Protein AF-A0A9P6R554-F1 (afdb_monomer_lite)

Radius of gyration: 18.64 Å; chains: 1; bounding box: 56×38×52 Å

InterPro domains:
  IPR011494 Protein HIRA-like, C-terminal [PF07569] (1-121)
  IPR031120 WD repeat HIR1-like [PTHR13831] (1-177)

Secondary structure (DSSP, 8-state):
---------GGGGGSGGGTS----TT-HHHHHHHHT-SHHHHHHHHHHHTT-SSTTHHHHHHHTT-HHHHHHHHHHHHHHHHHHHHHTT-HHHHHHHHHHHHHHHHHHT-HHHHHHHHHHHH--SSS-TTSS---SEETTEEHHHHHHHHHHHHTTSTTTHHHHHHHHHHHHHHHHHHHT-----

Sequence (185 aa):
MKVWVKVVDPWFAKSSFFSDPPRDASGDFGSFVSQRKGVLTQLQSAAMAGRLEKDVSFAQGLLTVDDTVQSAVTLTYLENQIASAQVLRSPVEFKQWLRCYAQQLAHESSVARVEELCKYLLGPVYQGGERSGWQATILGHQKRELLRELLPVLSSNRSMQRIVKEYQSGLDMVTKSGLDKPKET

Structure (mmCIF, N/CA/C/O backbone):
data_AF-A0A9P6R554-F1
#
_entry.id   AF-A0A9P6R554-F1
#
loop_
_atom_site.group_PDB
_atom_site.id
_atom_site.type_symbol
_atom_site.label_atom_id
_atom_site.label_alt_id
_atom_site.label_comp_id
_atom_site.label_asym_id
_atom_site.label_entity_id
_atom_site.label_seq_id
_atom_site.pdbx_PDB_ins_code
_atom_site.Cartn_x
_atom_site.Cartn_y
_atom_site.Cartn_z
_atom_site.occupancy
_atom_site.B_iso_or_equiv
_atom_site.auth_seq_id
_atom_site.auth_comp_id
_atom_site.auth_asym_id
_atom_site.auth_atom_id
_atom_site.pdbx_PDB_model_num
ATOM 1 N N . MET A 1 1 ? -14.617 16.591 -14.916 1.00 48.94 1 MET A N 1
ATOM 2 C CA . MET A 1 1 ? -13.632 16.605 -16.020 1.00 48.94 1 MET A CA 1
ATOM 3 C C . MET A 1 1 ? -13.494 15.193 -16.566 1.00 48.94 1 MET A C 1
ATOM 5 O O . MET A 1 1 ? -13.389 14.273 -15.766 1.00 48.94 1 MET A O 1
ATOM 9 N N . LYS A 1 2 ? -13.557 15.003 -17.889 1.00 75.88 2 LYS A N 1
ATOM 10 C CA . LYS A 1 2 ? -13.227 13.720 -18.531 1.00 75.88 2 LYS A CA 1
ATOM 11 C C . LYS A 1 2 ? -11.744 13.781 -18.892 1.00 75.88 2 LYS A C 1
ATOM 13 O O . LYS A 1 2 ? -11.359 14.665 -19.648 1.00 75.88 2 LYS A O 1
ATOM 18 N N . VAL A 1 3 ? -10.930 12.913 -18.302 1.00 86.81 3 VAL A N 1
ATOM 19 C CA . VAL A 1 3 ? -9.478 12.859 -18.526 1.00 86.81 3 VAL A CA 1
ATOM 20 C C . VAL A 1 3 ? -9.097 11.479 -19.044 1.00 86.81 3 VAL A C 1
ATOM 22 O O . VAL A 1 3 ? -9.691 10.482 -18.636 1.00 86.81 3 VAL A O 1
ATOM 25 N N . TRP A 1 4 ? -8.122 11.429 -19.949 1.00 83.06 4 TRP A N 1
ATOM 26 C CA . TRP A 1 4 ? -7.519 10.181 -20.404 1.00 83.06 4 TRP A CA 1
ATOM 27 C C . TRP A 1 4 ? -6.331 9.865 -19.504 1.00 83.06 4 TRP A C 1
ATOM 29 O O . TRP A 1 4 ? -5.421 10.681 -19.375 1.00 83.06 4 TRP A O 1
ATOM 39 N N . VAL A 1 5 ? -6.350 8.695 -18.871 1.00 83.12 5 VAL A N 1
ATOM 40 C CA . VAL A 1 5 ? -5.270 8.226 -17.997 1.00 83.12 5 VAL A CA 1
ATOM 41 C C . VAL A 1 5 ? -4.661 6.981 -18.619 1.00 83.12 5 VAL A C 1
ATOM 43 O O . VAL A 1 5 ? -5.379 6.071 -19.035 1.00 83.12 5 VAL A O 1
ATOM 46 N N . LYS A 1 6 ? -3.331 6.937 -18.695 1.00 79.94 6 LYS A N 1
ATOM 47 C CA . LYS A 1 6 ? -2.603 5.739 -19.109 1.00 79.94 6 LYS A CA 1
ATOM 48 C C . LYS A 1 6 ? -2.639 4.731 -17.956 1.00 79.94 6 LYS A C 1
ATOM 50 O O . LYS A 1 6 ? -2.025 4.959 -16.924 1.00 79.94 6 LYS A O 1
ATOM 55 N N . VAL A 1 7 ? -3.385 3.643 -18.140 1.00 78.50 7 VAL A N 1
ATOM 56 C CA . VAL A 1 7 ? -3.615 2.592 -17.124 1.00 78.50 7 VAL A CA 1
ATOM 57 C C . VAL A 1 7 ? -2.543 1.492 -17.178 1.00 78.50 7 VAL A C 1
ATOM 59 O O . VAL A 1 7 ? -2.297 0.788 -16.206 1.00 78.50 7 VAL A O 1
ATOM 62 N N . VAL A 1 8 ? -1.884 1.319 -18.325 1.00 73.69 8 VAL A N 1
ATOM 63 C CA . VAL A 1 8 ? -0.870 0.276 -18.521 1.00 73.69 8 VAL A CA 1
ATOM 64 C C . VAL A 1 8 ? 0.356 0.873 -19.185 1.00 73.69 8 VAL A C 1
ATOM 66 O O . VAL A 1 8 ? 0.248 1.565 -20.201 1.00 73.69 8 VAL A O 1
ATOM 69 N N . ASP A 1 9 ? 1.524 0.572 -18.623 1.00 71.19 9 ASP A N 1
ATOM 70 C CA . ASP A 1 9 ? 2.804 0.921 -19.214 1.00 71.19 9 ASP A CA 1
ATOM 71 C C . ASP A 1 9 ? 3.691 -0.324 -19.364 1.00 71.19 9 ASP A C 1
ATOM 73 O O . ASP A 1 9 ? 4.116 -0.891 -18.354 1.00 71.19 9 ASP A O 1
ATOM 77 N N . PRO A 1 10 ? 3.968 -0.765 -20.605 1.00 67.06 10 PRO A N 1
ATOM 78 C CA . PRO A 1 10 ? 4.792 -1.941 -20.865 1.00 67.06 10 PRO A CA 1
ATOM 79 C C . PRO A 1 10 ? 6.218 -1.858 -20.306 1.00 67.06 10 PRO A C 1
ATOM 81 O O . PRO A 1 10 ? 6.843 -2.893 -20.090 1.00 67.06 10 PRO A O 1
ATOM 84 N N . TRP A 1 11 ? 6.740 -0.656 -20.033 1.00 68.69 11 TRP A N 1
ATOM 85 C CA . TRP A 1 11 ? 8.107 -0.496 -19.523 1.00 68.69 11 TRP A CA 1
ATOM 86 C C . TRP A 1 11 ? 8.337 -1.222 -18.183 1.00 68.69 11 TRP A C 1
ATOM 88 O O . TRP A 1 11 ? 9.436 -1.712 -17.929 1.00 68.69 11 TRP A O 1
ATOM 98 N N . PHE A 1 12 ? 7.293 -1.364 -17.359 1.00 65.44 12 PHE A N 1
ATOM 99 C CA . PHE A 1 12 ? 7.391 -1.990 -16.039 1.00 65.44 12 PHE A CA 1
ATOM 100 C C . PHE A 1 12 ? 7.388 -3.520 -16.046 1.00 65.44 12 PHE A C 1
ATOM 102 O O . PHE A 1 12 ? 7.660 -4.136 -15.013 1.00 65.44 12 PHE A O 1
ATOM 109 N N . ALA A 1 13 ? 7.115 -4.159 -17.185 1.00 59.72 13 ALA A N 1
ATOM 110 C CA . ALA A 1 13 ? 7.123 -5.618 -17.287 1.00 59.72 13 ALA A CA 1
ATOM 111 C C . ALA A 1 13 ? 8.504 -6.252 -17.067 1.00 59.72 13 ALA A C 1
ATOM 113 O O . ALA A 1 13 ? 8.631 -7.471 -17.025 1.00 59.72 13 ALA A O 1
ATOM 114 N N . LYS A 1 14 ? 9.537 -5.418 -16.931 1.00 59.25 14 LYS A N 1
ATOM 115 C CA . LYS A 1 14 ? 10.911 -5.816 -16.638 1.00 59.25 14 LYS A CA 1
ATOM 116 C C . LYS A 1 14 ? 11.328 -5.586 -15.191 1.00 59.25 14 LYS A C 1
ATOM 118 O O . LYS A 1 14 ? 12.486 -5.821 -14.870 1.00 59.25 14 LYS A O 1
ATOM 123 N N . SER A 1 15 ? 10.420 -5.098 -14.344 1.00 61.53 15 SER A N 1
ATOM 124 C CA . SER A 1 15 ? 10.688 -4.990 -12.911 1.00 61.53 15 SER A CA 1
ATOM 125 C C . SER A 1 15 ? 11.024 -6.370 -12.341 1.00 61.53 15 SER A C 1
ATOM 127 O O . SER A 1 15 ? 10.407 -7.374 -12.717 1.00 61.53 15 SER A O 1
ATOM 129 N N . SER A 1 16 ? 11.988 -6.415 -11.416 1.00 60.56 16 SER A N 1
ATOM 130 C CA . SER A 1 16 ? 12.357 -7.638 -10.691 1.00 60.56 16 SER A CA 1
ATOM 131 C C . SER A 1 16 ? 11.158 -8.298 -10.003 1.00 60.56 16 SER A C 1
ATOM 133 O O . SER A 1 16 ? 11.189 -9.496 -9.765 1.00 60.56 16 SER A O 1
ATOM 135 N N . PHE A 1 17 ? 10.058 -7.565 -9.813 1.00 60.81 17 PHE A N 1
ATOM 136 C CA . PHE A 1 17 ? 8.744 -8.070 -9.420 1.00 60.81 17 PHE A CA 1
ATOM 137 C C . PHE A 1 17 ? 8.276 -9.345 -10.141 1.00 60.81 17 PHE A C 1
ATOM 139 O O . PHE A 1 17 ? 7.684 -10.219 -9.516 1.00 60.81 17 PHE A O 1
ATOM 146 N N . PHE A 1 18 ? 8.501 -9.455 -11.456 1.00 57.94 18 PHE A N 1
ATOM 147 C CA . PHE A 1 18 ? 8.098 -10.641 -12.225 1.00 57.94 18 PHE A CA 1
ATOM 148 C C . PHE A 1 18 ? 9.112 -11.786 -12.129 1.00 57.94 18 PHE A C 1
ATOM 150 O O . PHE A 1 18 ? 8.762 -12.929 -12.416 1.00 57.94 18 PHE A O 1
ATOM 157 N N . SER A 1 19 ? 10.352 -11.477 -11.741 1.00 55.44 19 SER A N 1
ATOM 158 C CA . SER A 1 19 ? 11.433 -12.452 -11.597 1.00 55.44 19 SER A CA 1
ATOM 159 C C . SER A 1 19 ? 11.478 -13.044 -10.184 1.00 55.44 19 SER A C 1
ATOM 161 O O . SER A 1 19 ? 11.691 -14.242 -10.046 1.00 55.44 19 SER A O 1
ATOM 163 N N . ASP A 1 20 ? 11.206 -12.224 -9.166 1.00 59.47 20 ASP A N 1
ATOM 164 C CA . ASP A 1 20 ? 11.093 -12.590 -7.754 1.00 59.47 20 ASP A CA 1
ATOM 165 C C . ASP A 1 20 ? 9.861 -11.902 -7.141 1.00 59.47 20 ASP A C 1
ATOM 167 O O . ASP A 1 20 ? 9.969 -10.855 -6.491 1.00 59.47 20 ASP A O 1
ATOM 171 N N . PRO A 1 21 ? 8.651 -12.450 -7.353 1.00 59.75 21 PRO A N 1
ATOM 172 C CA . PRO A 1 21 ? 7.467 -11.917 -6.702 1.00 59.75 21 PRO A CA 1
ATOM 173 C C . PRO A 1 21 ? 7.616 -12.049 -5.178 1.00 59.75 21 PRO A C 1
ATOM 175 O O . PRO A 1 21 ? 8.080 -13.092 -4.698 1.00 59.75 21 PRO A O 1
ATOM 178 N N . PRO A 1 22 ? 7.207 -11.030 -4.396 1.00 55.94 22 PRO A N 1
ATOM 179 C CA . PRO A 1 22 ? 7.274 -11.093 -2.944 1.00 55.94 22 PRO A CA 1
ATOM 180 C C . PRO A 1 22 ? 6.521 -12.334 -2.465 1.00 55.94 22 PRO A C 1
ATOM 182 O O . PRO A 1 22 ? 5.318 -12.474 -2.691 1.00 55.94 22 PRO A O 1
ATOM 185 N N . ARG A 1 23 ? 7.251 -13.261 -1.832 1.00 55.28 23 ARG A N 1
ATOM 186 C CA . ARG A 1 23 ? 6.678 -14.486 -1.274 1.00 55.28 23 ARG A CA 1
ATOM 187 C C . ARG A 1 23 ? 5.715 -14.104 -0.162 1.00 55.28 23 ARG A C 1
ATOM 189 O O . ARG A 1 23 ? 6.116 -13.813 0.963 1.00 55.28 23 ARG A O 1
ATOM 196 N N . ASP A 1 24 ? 4.428 -14.127 -0.465 1.00 50.72 24 ASP A N 1
ATOM 197 C CA . ASP A 1 24 ? 3.423 -14.249 0.564 1.00 50.72 24 ASP A CA 1
ATOM 198 C C . ASP A 1 24 ? 3.485 -15.674 1.130 1.00 50.72 24 ASP A C 1
ATOM 200 O O . ASP A 1 24 ? 3.579 -16.651 0.390 1.00 50.72 24 ASP A O 1
ATOM 204 N N . ALA A 1 25 ? 3.425 -15.81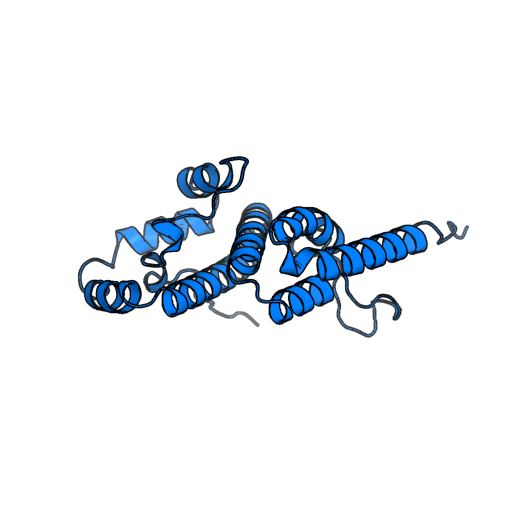4 2.457 1.00 48.03 25 ALA A N 1
ATOM 205 C CA . ALA A 1 25 ? 3.374 -17.128 3.108 1.00 48.03 25 ALA A CA 1
ATOM 206 C C . ALA A 1 25 ? 2.165 -17.978 2.649 1.00 48.03 25 ALA A C 1
ATOM 208 O O . ALA A 1 25 ? 2.134 -19.181 2.887 1.00 48.03 25 ALA A O 1
ATOM 209 N N . SER A 1 26 ? 1.183 -17.348 1.992 1.00 50.66 26 SER A N 1
ATOM 210 C CA . SER A 1 26 ? -0.014 -17.953 1.406 1.00 50.66 26 SER A CA 1
ATOM 211 C C . SER A 1 26 ? 0.138 -18.432 -0.047 1.00 50.66 26 SER A C 1
ATOM 213 O O . SER A 1 26 ? -0.684 -19.232 -0.475 1.00 50.66 26 SER A O 1
ATOM 215 N N . GLY A 1 27 ? 1.134 -17.973 -0.821 1.00 53.88 27 GLY A N 1
ATOM 216 C CA . GLY A 1 27 ? 1.250 -18.269 -2.264 1.00 53.88 27 GLY A CA 1
ATOM 217 C C . GLY A 1 27 ? 0.079 -17.771 -3.137 1.00 53.88 27 GLY A C 1
ATOM 218 O O . GLY A 1 27 ? 0.026 -18.043 -4.341 1.00 53.88 27 GLY A O 1
ATOM 219 N N . ASP A 1 28 ? -0.857 -17.028 -2.549 1.00 54.25 28 ASP A N 1
ATOM 220 C CA . ASP A 1 28 ? -2.072 -16.518 -3.178 1.00 54.25 28 ASP A CA 1
ATOM 221 C C . ASP A 1 28 ? -1.754 -15.400 -4.164 1.00 54.25 28 ASP A C 1
ATOM 223 O O . ASP A 1 28 ? -2.484 -15.212 -5.134 1.00 54.25 28 ASP A O 1
ATOM 227 N N . PHE A 1 29 ? -0.658 -14.665 -3.960 1.00 56.19 29 PHE A N 1
ATOM 228 C CA . PHE A 1 29 ? -0.298 -13.573 -4.855 1.00 56.19 29 PHE A CA 1
ATOM 229 C C . PHE A 1 29 ? 0.285 -14.064 -6.186 1.00 56.19 29 PHE A C 1
ATOM 231 O O . PHE A 1 29 ? -0.129 -13.605 -7.253 1.00 56.19 29 PHE A O 1
ATOM 238 N N . GLY A 1 30 ? 1.180 -15.057 -6.144 1.00 57.72 30 GLY A N 1
ATOM 239 C CA . GLY A 1 30 ? 1.679 -15.720 -7.354 1.00 57.72 30 GLY A CA 1
ATOM 240 C C . GLY A 1 30 ? 0.547 -16.381 -8.146 1.00 57.72 30 GLY A C 1
ATOM 241 O O . GLY A 1 30 ? 0.510 -16.294 -9.376 1.00 57.72 30 GLY A O 1
ATOM 242 N N . SER A 1 31 ? -0.429 -16.955 -7.434 1.00 56.59 31 SER A N 1
ATOM 243 C CA . SER A 1 31 ? -1.680 -17.445 -8.013 1.00 56.59 31 SER A CA 1
ATOM 244 C C . SER A 1 31 ? -2.532 -16.306 -8.568 1.00 56.59 31 SER A C 1
ATOM 246 O O . SER A 1 31 ? -3.031 -16.432 -9.671 1.00 56.59 31 SER A O 1
ATOM 248 N N . PHE A 1 32 ? -2.657 -15.163 -7.896 1.00 57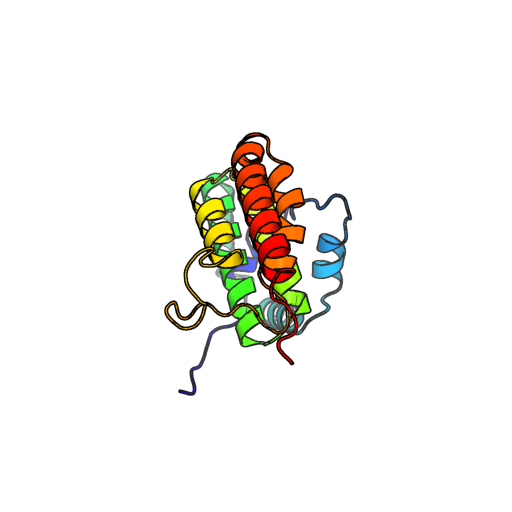.72 32 PHE A N 1
ATOM 249 C CA . PHE A 1 32 ? -3.457 -14.029 -8.359 1.00 57.72 32 PHE A CA 1
ATOM 250 C C . PHE A 1 32 ? -2.923 -13.406 -9.661 1.00 57.72 32 PHE A C 1
ATOM 252 O O . PHE A 1 32 ? -3.677 -13.245 -10.627 1.00 57.72 32 PHE A O 1
ATOM 259 N N . VAL A 1 33 ? -1.615 -13.136 -9.716 1.00 57.91 33 VAL A N 1
ATOM 260 C CA . VAL A 1 33 ? -0.933 -12.653 -10.926 1.00 57.91 33 VAL A CA 1
ATOM 261 C C . VAL A 1 33 ? -1.001 -13.708 -12.036 1.00 57.91 33 VAL A C 1
ATOM 263 O O . VAL A 1 33 ? -1.327 -13.376 -13.178 1.00 57.91 33 VAL A O 1
ATOM 266 N N . SER A 1 34 ? -0.793 -14.992 -11.708 1.00 51.97 34 SER A N 1
ATOM 267 C CA . SER A 1 34 ? -0.932 -16.097 -12.674 1.00 51.97 34 SER A CA 1
ATOM 268 C C . SER A 1 34 ? -2.363 -16.301 -13.166 1.00 51.97 34 SER A C 1
ATOM 270 O O . SER A 1 34 ? -2.575 -16.624 -14.333 1.00 51.97 34 SER A O 1
ATOM 272 N N . GLN A 1 35 ? -3.358 -16.125 -12.298 1.00 51.19 35 GLN A N 1
ATOM 273 C CA . GLN A 1 35 ? -4.765 -16.390 -12.587 1.00 51.19 35 GLN A CA 1
ATOM 274 C C . GLN A 1 35 ? -5.401 -15.281 -13.428 1.00 51.19 35 GLN A C 1
ATOM 276 O O . GLN A 1 35 ? -6.506 -15.491 -13.926 1.00 51.19 35 GLN A O 1
ATOM 281 N N . ARG A 1 36 ? -4.734 -14.128 -13.623 1.00 54.28 36 ARG A N 1
ATOM 282 C CA . ARG A 1 36 ? -5.215 -13.010 -14.464 1.00 54.28 36 ARG A CA 1
ATOM 283 C C . ARG A 1 36 ? -6.663 -12.611 -14.156 1.00 54.28 36 ARG A C 1
ATOM 285 O O . ARG A 1 36 ? -7.443 -12.277 -15.053 1.00 54.28 36 ARG A O 1
ATOM 292 N N . LYS A 1 37 ? -7.052 -12.700 -12.884 1.00 54.59 37 LYS A N 1
ATOM 293 C CA . LYS A 1 37 ? -8.422 -12.433 -12.442 1.00 54.59 37 LYS A CA 1
ATOM 294 C C . LYS A 1 37 ? -8.599 -10.942 -12.190 1.00 54.59 37 LYS A C 1
ATOM 296 O O . LYS A 1 37 ? -8.660 -10.500 -11.050 1.00 54.59 37 LYS A O 1
ATOM 301 N N . GLY A 1 38 ? -8.708 -10.187 -13.276 1.00 66.62 38 GLY A N 1
ATOM 302 C CA . GLY A 1 38 ? -9.134 -8.799 -13.227 1.00 66.62 38 GLY A CA 1
ATOM 303 C C . GLY A 1 38 ? -8.805 -8.014 -14.496 1.00 66.62 38 GLY A C 1
ATOM 304 O O . GLY A 1 38 ? -8.048 -8.461 -15.364 1.00 66.62 38 GLY A O 1
ATOM 305 N N . VAL A 1 39 ? -9.469 -6.867 -14.641 1.00 72.56 39 VAL A N 1
ATOM 306 C CA . VAL A 1 39 ? -9.439 -6.054 -15.863 1.00 72.56 39 VAL A CA 1
ATOM 307 C C . VAL A 1 39 ? -8.044 -5.466 -16.085 1.00 72.56 39 VAL A C 1
ATOM 309 O O . VAL A 1 39 ? -7.588 -5.427 -17.226 1.00 72.56 39 VAL A O 1
ATOM 312 N N . LEU A 1 40 ? -7.323 -5.078 -15.025 1.00 72.94 40 LEU A N 1
ATOM 313 C CA . LEU A 1 40 ? -5.951 -4.586 -15.162 1.00 72.94 40 LEU A CA 1
ATOM 314 C C . LEU A 1 40 ? -5.019 -5.662 -15.685 1.00 72.94 40 LEU A C 1
ATOM 316 O O . LEU A 1 40 ? -4.282 -5.417 -16.636 1.00 72.94 40 LEU A O 1
ATOM 320 N N . THR A 1 41 ? -5.044 -6.848 -15.078 1.00 72.00 41 THR A N 1
ATOM 321 C CA . THR A 1 41 ? -4.106 -7.913 -15.447 1.00 72.00 41 THR A CA 1
ATOM 322 C C . THR A 1 41 ? -4.350 -8.389 -16.879 1.00 72.00 41 THR A C 1
ATOM 324 O O . THR A 1 41 ? -3.406 -8.666 -17.621 1.00 72.00 41 THR A O 1
ATOM 327 N N . GLN A 1 42 ? -5.613 -8.412 -17.319 1.00 73.94 42 GLN A N 1
ATOM 328 C CA . GLN A 1 42 ? -5.955 -8.686 -18.715 1.00 73.94 42 GLN A CA 1
ATOM 329 C C . GLN A 1 42 ? -5.438 -7.591 -19.656 1.00 73.94 42 GLN A C 1
ATOM 331 O O . GLN A 1 42 ? -4.781 -7.912 -20.649 1.00 73.94 42 GLN A O 1
ATOM 336 N N . LEU A 1 43 ? -5.650 -6.313 -19.327 1.00 73.81 43 LEU A N 1
ATOM 337 C CA . LEU A 1 43 ? -5.153 -5.187 -20.127 1.00 73.81 43 LEU A CA 1
ATOM 338 C C . LEU A 1 43 ? -3.624 -5.156 -20.209 1.00 73.81 43 LEU A C 1
ATOM 340 O O . LEU A 1 43 ? -3.073 -4.894 -21.276 1.00 73.81 43 LEU A O 1
ATOM 344 N N . GLN A 1 44 ? -2.934 -5.473 -19.115 1.00 73.88 44 GLN A N 1
ATOM 345 C CA . GLN A 1 44 ? -1.482 -5.631 -19.095 1.00 73.88 44 GLN A CA 1
ATOM 346 C C . GLN A 1 44 ? -1.032 -6.737 -20.040 1.00 73.88 44 GLN A C 1
ATOM 348 O O . GLN A 1 44 ? -0.166 -6.504 -20.878 1.00 73.88 44 GLN A O 1
ATOM 353 N N . SER A 1 45 ? -1.649 -7.917 -19.956 1.00 69.88 45 SER A N 1
ATOM 354 C CA . SER A 1 45 ? -1.289 -9.039 -20.826 1.00 69.88 45 SER A CA 1
ATOM 355 C C . SER A 1 45 ? -1.499 -8.719 -22.311 1.00 69.88 45 SER A C 1
ATOM 357 O O . SER A 1 45 ? -0.646 -9.040 -23.136 1.00 69.88 45 SER A O 1
ATOM 359 N N . ALA A 1 46 ? -2.580 -8.008 -22.647 1.00 68.44 46 ALA A N 1
ATOM 360 C CA . ALA A 1 46 ? -2.867 -7.580 -24.011 1.00 68.44 46 ALA A CA 1
ATOM 361 C C . ALA A 1 46 ? -1.878 -6.511 -24.509 1.00 68.44 46 ALA A C 1
ATOM 363 O O . ALA A 1 46 ? -1.408 -6.584 -25.642 1.00 68.44 46 ALA A O 1
ATOM 364 N N . ALA A 1 47 ? -1.520 -5.541 -23.663 1.00 67.12 47 ALA A N 1
ATOM 365 C CA . ALA A 1 47 ? -0.538 -4.513 -24.004 1.00 67.12 47 ALA A CA 1
ATOM 366 C C . ALA A 1 47 ? 0.871 -5.097 -24.204 1.00 67.12 47 ALA A C 1
ATOM 368 O O . ALA A 1 47 ? 1.609 -4.656 -25.087 1.00 67.12 47 ALA A O 1
ATOM 369 N N . MET A 1 48 ? 1.224 -6.108 -23.409 1.00 63.06 48 MET A N 1
ATOM 370 C CA . MET A 1 48 ? 2.509 -6.803 -23.474 1.00 63.06 48 MET A CA 1
ATOM 371 C C . MET A 1 48 ? 2.636 -7.718 -24.691 1.00 63.06 48 MET A C 1
ATOM 373 O O . MET A 1 48 ? 3.707 -7.784 -25.286 1.00 63.06 48 MET A O 1
ATOM 377 N N . ALA A 1 49 ? 1.546 -8.363 -25.112 1.00 63.22 49 ALA A N 1
ATOM 378 C CA . ALA A 1 49 ? 1.541 -9.241 -26.281 1.00 63.22 49 ALA A CA 1
ATOM 379 C C . ALA A 1 49 ? 1.834 -8.508 -27.607 1.00 63.22 49 ALA A C 1
ATOM 381 O O . ALA A 1 49 ? 2.224 -9.144 -28.582 1.00 63.22 49 ALA A O 1
ATOM 382 N N . GLY A 1 50 ? 1.633 -7.185 -27.668 1.00 56.97 50 GLY A N 1
ATOM 383 C CA . GLY A 1 50 ? 1.640 -6.445 -28.931 1.00 56.97 50 GLY A CA 1
ATOM 384 C C . GLY A 1 50 ? 2.906 -5.658 -29.287 1.00 56.97 50 GLY A C 1
ATOM 385 O O . GLY A 1 50 ? 3.009 -5.246 -30.442 1.00 56.97 50 GLY A O 1
ATOM 386 N N . ARG A 1 51 ? 3.827 -5.345 -28.352 1.00 55.50 51 ARG A N 1
ATOM 387 C CA . ARG A 1 51 ? 4.765 -4.213 -28.583 1.00 55.50 51 ARG A CA 1
ATOM 388 C C . ARG A 1 51 ? 6.196 -4.250 -28.013 1.00 55.50 51 ARG A C 1
ATOM 390 O O . ARG A 1 51 ? 6.871 -3.238 -28.166 1.00 55.50 51 ARG A O 1
ATOM 397 N N . LEU A 1 52 ? 6.711 -5.318 -27.393 1.00 53.53 52 LEU A N 1
ATOM 398 C CA . LEU A 1 52 ? 7.836 -5.128 -26.450 1.00 53.53 52 LEU A CA 1
ATOM 399 C C . LEU A 1 52 ? 9.130 -5.946 -26.610 1.00 53.53 52 LEU A C 1
ATOM 401 O O . LEU A 1 52 ? 9.868 -6.090 -25.642 1.00 53.53 52 LEU A O 1
ATOM 405 N N . GL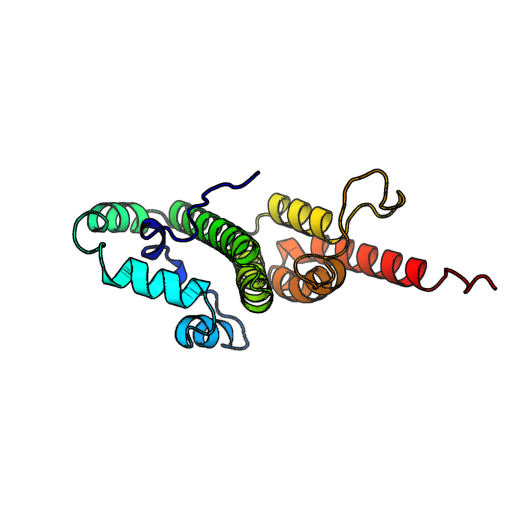U A 1 53 ? 9.465 -6.456 -27.790 1.00 53.00 53 GLU A N 1
ATOM 406 C CA . GLU A 1 53 ? 10.674 -7.297 -27.905 1.00 53.00 53 GLU A CA 1
ATOM 407 C C . GLU A 1 53 ? 11.984 -6.497 -28.082 1.00 53.00 53 GLU A C 1
ATOM 409 O O . GLU A 1 53 ? 13.018 -6.888 -27.547 1.00 53.00 53 GLU A O 1
ATOM 414 N N . LYS A 1 54 ? 11.985 -5.364 -28.806 1.00 54.41 54 LYS A N 1
ATOM 415 C CA . LYS A 1 54 ? 13.248 -4.733 -29.260 1.00 54.41 54 LYS A CA 1
ATOM 416 C C . LYS A 1 54 ? 13.741 -3.542 -28.429 1.00 54.41 54 LYS A C 1
ATOM 418 O O . LYS A 1 54 ? 14.923 -3.502 -28.103 1.00 54.41 54 LYS A O 1
ATOM 423 N N . ASP A 1 55 ? 12.869 -2.620 -28.021 1.00 54.16 55 ASP A N 1
ATOM 424 C CA . ASP A 1 55 ? 13.317 -1.348 -27.415 1.00 54.16 55 ASP A CA 1
ATOM 425 C C . ASP A 1 55 ? 13.649 -1.435 -25.918 1.00 54.16 55 ASP A C 1
ATOM 427 O O . ASP A 1 55 ? 14.266 -0.540 -25.348 1.00 54.16 55 ASP A O 1
ATOM 431 N N . VAL A 1 56 ? 13.265 -2.525 -25.253 1.00 57.09 56 VAL A N 1
ATOM 432 C CA . VAL A 1 56 ? 13.277 -2.590 -23.781 1.00 57.09 56 VAL A CA 1
ATOM 433 C C . VAL A 1 56 ? 14.398 -3.499 -23.259 1.00 57.09 56 VAL A C 1
ATOM 435 O O . VAL A 1 56 ? 14.633 -3.607 -22.057 1.00 57.09 56 VAL A O 1
ATOM 438 N N . SER A 1 57 ? 15.116 -4.195 -24.141 1.00 60.62 57 SER A N 1
ATOM 439 C CA . SER A 1 57 ? 16.201 -5.140 -23.808 1.00 60.62 57 SER A CA 1
ATOM 440 C C . SER A 1 57 ? 17.429 -4.442 -23.225 1.00 60.62 57 SER A C 1
ATOM 442 O O . SER A 1 57 ? 18.028 -4.940 -22.277 1.00 60.62 57 SER A O 1
ATOM 444 N N . PHE A 1 58 ? 17.728 -3.234 -23.706 1.00 59.78 58 PHE A N 1
ATOM 445 C CA . PHE A 1 58 ? 18.794 -2.398 -23.156 1.00 59.78 58 PHE A CA 1
ATOM 446 C C . PHE A 1 58 ? 18.475 -1.908 -21.736 1.00 59.78 58 PHE A C 1
ATOM 448 O O . PHE A 1 58 ? 19.309 -2.013 -20.840 1.00 59.78 58 PHE A O 1
ATOM 455 N N . ALA A 1 59 ? 17.241 -1.445 -21.508 1.00 61.19 59 ALA A N 1
ATOM 456 C CA . ALA A 1 59 ? 16.798 -1.019 -20.184 1.00 61.19 59 ALA A CA 1
ATOM 457 C C . ALA A 1 59 ? 16.861 -2.173 -19.173 1.00 61.19 59 ALA A C 1
ATOM 459 O O . ALA A 1 59 ? 17.306 -1.958 -18.055 1.00 61.19 59 ALA A O 1
ATOM 460 N N . GLN A 1 60 ? 16.504 -3.399 -19.577 1.00 61.91 60 GLN A N 1
ATOM 461 C CA . GLN A 1 60 ? 16.636 -4.588 -18.725 1.00 61.91 60 GLN A CA 1
ATOM 462 C C . GLN A 1 60 ? 18.078 -4.816 -18.275 1.00 61.91 60 GLN A C 1
ATOM 464 O O . GLN A 1 60 ? 18.308 -5.028 -17.093 1.00 61.91 60 GLN A O 1
ATOM 469 N N . GLY A 1 61 ? 19.034 -4.720 -19.205 1.00 61.78 61 GLY A N 1
ATOM 470 C CA . GLY A 1 61 ? 20.453 -4.894 -18.902 1.00 61.78 61 GLY A CA 1
ATOM 471 C C . GLY A 1 61 ? 21.002 -3.828 -17.955 1.00 61.78 61 GLY A C 1
ATOM 472 O O . GLY A 1 61 ? 21.828 -4.150 -17.113 1.00 61.78 61 GLY A O 1
ATOM 473 N N . LEU A 1 62 ? 20.525 -2.581 -18.044 1.00 62.47 62 LEU A N 1
ATOM 474 C CA . LEU A 1 62 ? 20.909 -1.503 -17.122 1.00 62.47 62 LEU A CA 1
ATOM 475 C C . LEU A 1 62 ? 20.290 -1.6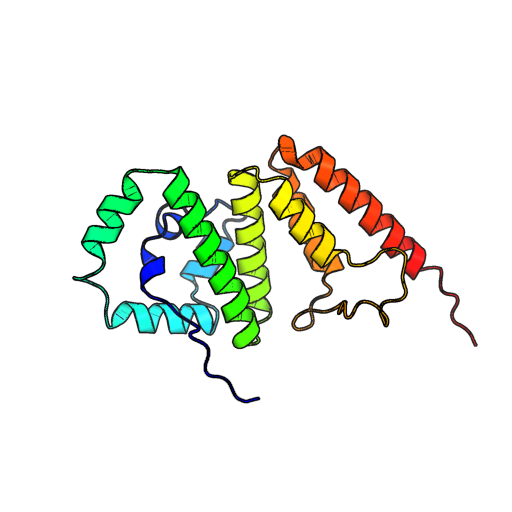94 -15.729 1.00 62.47 62 LEU A C 1
ATOM 477 O O . LEU A 1 62 ? 20.920 -1.445 -14.708 1.00 62.47 62 LEU A O 1
ATOM 481 N N . LEU A 1 63 ? 19.037 -2.138 -15.708 1.00 64.19 63 LEU A N 1
ATOM 482 C CA . LEU A 1 63 ? 18.235 -2.329 -14.512 1.00 64.19 63 LEU A CA 1
ATOM 483 C C . LEU A 1 63 ? 18.757 -3.492 -13.657 1.00 64.19 63 LEU A C 1
ATOM 485 O O . LEU A 1 63 ? 18.874 -3.345 -12.445 1.00 64.19 63 LEU A O 1
ATOM 489 N N . THR A 1 64 ? 19.172 -4.602 -14.265 1.00 63.81 64 THR A N 1
ATOM 490 C CA . THR A 1 64 ? 19.720 -5.763 -13.540 1.00 63.81 64 THR A CA 1
ATOM 491 C C . THR A 1 64 ? 21.061 -5.512 -12.842 1.00 63.81 64 THR A C 1
ATOM 493 O O . THR A 1 64 ? 21.532 -6.388 -12.125 1.00 63.81 64 THR A O 1
ATOM 496 N N . VAL A 1 65 ? 21.703 -4.359 -13.063 1.00 62.78 65 VAL A N 1
ATOM 497 C CA . VAL A 1 65 ? 23.031 -4.047 -12.503 1.00 62.78 65 VAL A CA 1
ATOM 498 C C . VAL A 1 65 ? 22.953 -3.519 -11.067 1.00 62.78 65 VAL A C 1
ATOM 500 O O . VAL A 1 65 ? 23.914 -3.689 -10.321 1.00 62.78 65 VAL A O 1
ATOM 503 N N . ASP A 1 66 ? 21.831 -2.921 -10.656 1.00 73.69 66 ASP A N 1
ATOM 504 C CA . ASP A 1 66 ? 21.690 -2.312 -9.328 1.00 73.69 66 ASP A CA 1
ATOM 505 C C . ASP A 1 66 ? 20.367 -2.713 -8.658 1.00 73.69 66 ASP A C 1
ATOM 507 O O . ASP A 1 66 ? 19.277 -2.344 -9.102 1.00 73.69 66 ASP A O 1
ATOM 511 N N . ASP A 1 67 ? 20.476 -3.459 -7.557 1.00 74.81 67 ASP A N 1
ATOM 512 C CA . ASP A 1 67 ? 19.346 -3.949 -6.761 1.00 74.81 67 ASP A CA 1
ATOM 513 C C . ASP A 1 67 ? 18.538 -2.804 -6.121 1.00 74.81 67 ASP A C 1
ATOM 515 O O . ASP A 1 67 ? 17.314 -2.876 -5.992 1.00 74.81 67 ASP A O 1
ATOM 519 N N . THR A 1 68 ? 19.193 -1.683 -5.800 1.00 78.31 68 THR A N 1
ATOM 520 C CA . THR A 1 68 ? 18.518 -0.505 -5.235 1.00 78.31 68 THR A CA 1
ATOM 521 C C . THR A 1 68 ? 17.675 0.223 -6.280 1.00 78.31 68 THR A C 1
ATOM 523 O O . THR A 1 68 ? 16.576 0.704 -5.998 1.00 78.31 68 THR A O 1
ATOM 526 N N . VAL A 1 69 ? 18.145 0.253 -7.528 1.00 79.06 69 VAL A N 1
ATOM 527 C CA . VAL A 1 69 ? 17.368 0.786 -8.649 1.00 79.06 69 VAL A CA 1
ATOM 528 C C . VAL A 1 69 ? 16.217 -0.168 -8.973 1.00 79.06 69 VAL A C 1
ATOM 530 O O . VAL A 1 69 ? 15.104 0.289 -9.230 1.00 79.06 69 VAL A O 1
ATOM 533 N N . GLN A 1 70 ? 16.430 -1.486 -8.890 1.00 76.50 70 GLN A N 1
ATOM 534 C CA . GLN A 1 70 ? 15.360 -2.473 -9.070 1.00 76.50 70 GLN A CA 1
ATOM 535 C C . GLN A 1 70 ? 14.237 -2.347 -8.048 1.00 76.50 70 GLN A C 1
ATOM 537 O O . GLN A 1 70 ? 13.058 -2.388 -8.425 1.00 76.50 70 GLN A O 1
ATOM 542 N N . SER A 1 71 ? 14.572 -2.174 -6.771 1.00 77.25 71 SER A N 1
ATOM 543 C CA . SER A 1 71 ? 13.570 -2.013 -5.719 1.00 77.25 71 SER A CA 1
ATOM 544 C C . SER A 1 71 ? 12.747 -0.735 -5.926 1.00 77.25 71 SER A C 1
ATOM 546 O O . SER A 1 71 ? 11.515 -0.786 -5.854 1.00 77.25 71 SER A O 1
ATOM 548 N N . ALA A 1 72 ? 13.389 0.376 -6.304 1.00 81.62 72 ALA A N 1
ATOM 549 C CA . ALA A 1 72 ? 12.722 1.643 -6.602 1.00 81.62 72 ALA A CA 1
ATOM 550 C C . ALA A 1 72 ? 11.798 1.562 -7.835 1.00 81.62 72 ALA A C 1
ATOM 552 O O . ALA A 1 72 ? 10.669 2.068 -7.811 1.00 81.62 72 ALA A O 1
ATOM 553 N N . VAL A 1 73 ? 12.237 0.891 -8.906 1.00 81.50 73 VAL A N 1
ATOM 554 C CA . VAL A 1 73 ? 11.415 0.659 -10.108 1.00 81.50 73 VAL A CA 1
ATOM 555 C C . VAL A 1 73 ? 10.208 -0.219 -9.787 1.00 81.50 73 VAL A C 1
ATOM 557 O O . VAL A 1 73 ? 9.097 0.072 -10.233 1.00 81.50 73 VAL A O 1
ATOM 560 N N . THR A 1 74 ? 10.401 -1.251 -8.966 1.00 81.38 74 THR A N 1
ATOM 561 C CA . THR A 1 74 ? 9.323 -2.136 -8.510 1.00 81.38 74 THR A CA 1
ATOM 562 C C . THR A 1 74 ? 8.296 -1.392 -7.653 1.00 81.38 74 THR A C 1
ATOM 564 O O . THR A 1 74 ? 7.094 -1.572 -7.843 1.00 81.38 74 THR A O 1
ATOM 567 N N . LEU A 1 75 ? 8.725 -0.492 -6.765 1.00 83.38 75 LEU A N 1
ATOM 568 C CA . LEU A 1 75 ? 7.801 0.347 -5.991 1.00 83.38 75 LEU A CA 1
ATOM 569 C C . LEU A 1 75 ? 6.992 1.289 -6.882 1.00 83.38 75 LEU A C 1
ATOM 571 O O . LEU A 1 75 ? 5.770 1.345 -6.762 1.00 83.38 75 LEU A O 1
ATOM 575 N N . THR A 1 76 ? 7.656 1.957 -7.825 1.00 85.50 76 THR A N 1
ATOM 576 C CA . THR A 1 76 ? 6.991 2.852 -8.786 1.00 85.50 76 THR A CA 1
ATOM 577 C C . THR A 1 76 ? 5.963 2.091 -9.633 1.00 85.50 76 THR A C 1
ATOM 579 O O . THR A 1 76 ? 4.880 2.598 -9.933 1.00 85.50 76 THR A O 1
ATOM 582 N N . TYR A 1 77 ? 6.272 0.843 -10.002 1.00 82.69 77 TYR A N 1
ATOM 583 C CA . TYR A 1 77 ? 5.323 -0.027 -10.690 1.00 82.69 77 TYR A CA 1
ATOM 584 C C . TYR A 1 77 ? 4.079 -0.297 -9.841 1.00 82.69 77 TYR A C 1
ATOM 586 O O . TYR A 1 77 ? 2.962 -0.127 -10.331 1.00 82.69 77 TYR A O 1
ATOM 594 N N . LEU A 1 78 ? 4.263 -0.691 -8.579 1.00 84.00 78 LEU A N 1
ATOM 595 C CA . LEU A 1 78 ? 3.167 -1.000 -7.660 1.00 84.00 78 LEU A CA 1
ATOM 596 C C . LEU A 1 78 ? 2.274 0.219 -7.408 1.00 84.00 78 LEU A C 1
ATOM 598 O O . LEU A 1 78 ? 1.052 0.092 -7.438 1.00 84.00 78 LEU A O 1
ATOM 602 N N . GLU A 1 79 ? 2.855 1.407 -7.253 1.00 86.75 79 GLU A N 1
ATOM 603 C CA . GLU A 1 79 ? 2.109 2.666 -7.119 1.00 86.75 79 GLU A CA 1
ATOM 604 C C . GLU A 1 79 ? 1.244 2.939 -8.355 1.00 86.75 79 GLU A C 1
ATOM 606 O O . GLU A 1 79 ? 0.045 3.219 -8.242 1.00 86.75 79 GLU A O 1
ATOM 611 N N . ASN A 1 80 ? 1.813 2.751 -9.548 1.00 87.00 80 ASN A N 1
ATOM 612 C CA . ASN A 1 80 ? 1.064 2.868 -10.793 1.00 87.00 80 ASN A CA 1
ATOM 613 C C . ASN A 1 80 ? -0.031 1.803 -10.919 1.00 87.00 80 ASN A C 1
ATOM 615 O O . ASN A 1 80 ? -1.104 2.106 -11.445 1.00 87.00 80 ASN A O 1
ATOM 619 N N . GLN A 1 81 ? 0.187 0.580 -10.427 1.00 82.38 81 GLN A N 1
ATOM 620 C CA . GLN A 1 81 ? -0.845 -0.461 -10.413 1.00 82.38 81 GLN A CA 1
ATOM 621 C C . GLN A 1 81 ? -2.003 -0.127 -9.481 1.00 82.38 81 GLN A C 1
ATOM 623 O O . GLN A 1 81 ? -3.160 -0.265 -9.875 1.00 82.38 81 GLN A O 1
ATOM 628 N N . ILE A 1 82 ? -1.715 0.387 -8.288 1.00 85.12 82 ILE A N 1
ATOM 629 C CA . ILE A 1 82 ? -2.736 0.838 -7.339 1.00 85.12 82 ILE A CA 1
ATOM 630 C C . ILE A 1 82 ? -3.569 1.974 -7.951 1.00 85.12 82 ILE A C 1
ATOM 632 O O . ILE A 1 82 ? -4.802 1.910 -7.942 1.00 85.12 82 ILE A O 1
ATOM 636 N N . ALA A 1 83 ? -2.918 2.980 -8.546 1.00 86.19 83 ALA A N 1
ATOM 637 C CA . ALA A 1 83 ? -3.600 4.093 -9.207 1.00 86.19 83 ALA A CA 1
ATOM 638 C C . ALA A 1 83 ? -4.466 3.617 -10.385 1.00 86.19 83 ALA A C 1
ATOM 640 O O . ALA A 1 83 ? -5.620 4.024 -10.538 1.00 86.19 83 ALA A O 1
ATOM 641 N N . SER A 1 84 ? -3.940 2.693 -11.185 1.00 85.38 84 SER A N 1
ATOM 642 C CA . SER A 1 84 ? -4.648 2.095 -12.317 1.00 85.38 84 SER A CA 1
ATOM 643 C C . SER A 1 84 ? -5.865 1.286 -11.862 1.00 85.38 84 SER A C 1
ATOM 645 O O . SER A 1 84 ? -6.937 1.400 -12.459 1.00 85.38 84 SER A O 1
ATOM 647 N N . ALA A 1 85 ? -5.748 0.543 -10.756 1.00 83.75 85 ALA A N 1
ATOM 648 C CA . ALA A 1 85 ? -6.843 -0.243 -10.182 1.00 83.75 85 ALA A CA 1
ATOM 649 C C . ALA A 1 85 ? -7.970 0.667 -9.693 1.00 83.75 85 ALA A C 1
ATOM 651 O O . ALA A 1 85 ? -9.155 0.371 -9.868 1.00 83.75 85 ALA A O 1
ATOM 652 N N . GLN A 1 86 ? -7.591 1.817 -9.133 1.00 84.00 86 GLN A N 1
ATOM 653 C CA . GLN A 1 86 ? -8.522 2.844 -8.699 1.00 84.00 86 GLN A CA 1
ATOM 654 C C . GLN A 1 86 ? -9.257 3.498 -9.874 1.00 84.00 86 GLN A C 1
ATOM 656 O O . GLN A 1 86 ? -10.472 3.691 -9.794 1.00 84.00 86 GLN A O 1
ATOM 661 N N . VAL A 1 87 ? -8.562 3.780 -10.981 1.00 85.75 87 VAL A N 1
ATOM 662 C CA . VAL A 1 87 ? -9.176 4.311 -12.212 1.00 85.75 87 VAL A CA 1
ATOM 663 C C . VAL A 1 87 ? -10.147 3.303 -12.827 1.00 85.75 87 VAL A C 1
ATOM 665 O O . VAL A 1 87 ? -11.253 3.683 -13.213 1.00 85.75 87 VAL A O 1
ATOM 668 N N . LEU A 1 88 ? -9.779 2.019 -12.864 1.00 82.38 88 LEU A N 1
ATOM 669 C CA . LEU A 1 88 ? -10.649 0.946 -13.357 1.00 82.38 88 LEU A CA 1
ATOM 670 C C . LEU A 1 88 ? -11.765 0.549 -12.383 1.00 82.38 88 LEU A C 1
ATOM 672 O O . LEU A 1 88 ? -12.625 -0.252 -12.743 1.00 82.38 88 LEU A O 1
ATOM 676 N N . ARG A 1 89 ? -11.782 1.122 -11.172 1.00 82.25 89 ARG A N 1
ATOM 677 C CA . ARG A 1 89 ? -12.754 0.823 -10.110 1.00 82.25 89 ARG A CA 1
ATOM 678 C C . ARG A 1 89 ? -12.837 -0.669 -9.783 1.00 82.25 89 ARG A C 1
ATOM 680 O O . ARG A 1 89 ? -13.921 -1.193 -9.545 1.00 82.25 89 ARG A O 1
ATOM 687 N N . SER A 1 90 ? -11.686 -1.335 -9.761 1.00 81.31 90 SER A N 1
ATOM 688 C CA . SER A 1 90 ? -11.563 -2.753 -9.429 1.00 81.31 90 SER A CA 1
ATOM 689 C C . SER A 1 90 ? -11.132 -2.906 -7.964 1.00 81.31 90 SER A C 1
ATOM 691 O O . SER A 1 90 ? -9.944 -2.772 -7.655 1.00 81.31 90 SER A O 1
ATOM 693 N N . PRO A 1 91 ? -12.072 -3.132 -7.024 1.00 78.88 91 PRO A N 1
ATOM 694 C CA . PRO A 1 91 ? -11.765 -3.149 -5.591 1.00 78.88 91 PRO A CA 1
ATOM 695 C C . PRO A 1 91 ? -10.865 -4.328 -5.193 1.00 78.88 91 PRO A C 1
ATOM 697 O O . PRO A 1 91 ? -9.973 -4.182 -4.358 1.00 78.88 91 PRO A O 1
ATOM 700 N N . VAL A 1 92 ? -11.060 -5.483 -5.838 1.00 79.44 92 VAL A N 1
ATOM 701 C CA . VAL A 1 92 ? -10.302 -6.713 -5.566 1.00 79.44 92 VAL A CA 1
ATOM 702 C C . VAL A 1 92 ? -8.834 -6.537 -5.956 1.00 79.44 92 VAL A C 1
ATOM 704 O O . VAL A 1 92 ? -7.956 -6.741 -5.118 1.00 79.44 92 VAL A O 1
ATOM 707 N N . GLU A 1 93 ? -8.578 -6.054 -7.179 1.00 80.12 93 GLU A N 1
ATOM 708 C CA . GLU A 1 93 ? -7.220 -5.785 -7.665 1.00 80.12 93 GLU A CA 1
ATOM 709 C C . GLU A 1 93 ? -6.531 -4.721 -6.808 1.00 80.12 93 GLU A C 1
ATOM 711 O O . GLU A 1 93 ? -5.385 -4.903 -6.406 1.00 80.12 93 GLU A O 1
ATOM 716 N N . PHE A 1 94 ? -7.231 -3.630 -6.473 1.00 84.12 94 PHE A N 1
ATOM 717 C CA . PHE A 1 94 ? -6.683 -2.563 -5.632 1.00 84.12 94 PHE A CA 1
ATOM 718 C C . PHE A 1 94 ? -6.152 -3.109 -4.301 1.00 84.12 94 PHE A C 1
ATOM 720 O O . PHE A 1 94 ? -5.029 -2.800 -3.902 1.00 84.12 94 PHE A O 1
ATOM 727 N N . LYS A 1 95 ? -6.936 -3.961 -3.634 1.00 83.31 95 LYS A N 1
ATOM 728 C CA . LYS A 1 95 ? -6.562 -4.561 -2.351 1.00 83.31 95 LYS A CA 1
ATOM 729 C C . LYS A 1 95 ? -5.321 -5.450 -2.469 1.00 83.31 95 LYS A C 1
ATOM 731 O O . LYS A 1 95 ? -4.447 -5.400 -1.604 1.00 83.31 95 LYS A O 1
ATOM 736 N N . GLN A 1 96 ? -5.228 -6.250 -3.528 1.00 81.50 96 GLN A N 1
ATOM 737 C CA . GLN A 1 96 ? -4.084 -7.136 -3.753 1.00 81.50 96 GLN A CA 1
ATOM 738 C C . GLN A 1 96 ? -2.812 -6.355 -4.082 1.00 81.50 96 GLN A C 1
ATOM 740 O O . GLN A 1 96 ? -1.777 -6.603 -3.465 1.00 81.50 96 GLN A O 1
ATOM 745 N N . TRP A 1 97 ? -2.892 -5.359 -4.970 1.00 83.62 97 TRP A N 1
ATOM 746 C CA . TRP A 1 97 ? -1.753 -4.496 -5.289 1.00 83.62 97 TRP A CA 1
ATOM 747 C C . TRP A 1 97 ? -1.270 -3.701 -4.072 1.00 83.62 97 TRP A C 1
ATOM 749 O O . TRP A 1 97 ? -0.065 -3.591 -3.848 1.00 83.62 97 TRP A O 1
ATOM 759 N N . LEU A 1 98 ? -2.193 -3.226 -3.231 1.00 84.69 98 LEU A N 1
ATOM 760 C CA . LEU A 1 98 ? -1.863 -2.546 -1.979 1.00 84.69 98 LEU A CA 1
ATOM 761 C C . LEU A 1 98 ? -1.136 -3.469 -0.989 1.00 84.69 98 LEU A C 1
ATOM 763 O O . LEU A 1 98 ? -0.191 -3.043 -0.323 1.00 84.69 98 LEU A O 1
ATOM 767 N N . ARG A 1 99 ? -1.535 -4.744 -0.911 1.00 83.69 99 ARG A N 1
ATOM 768 C CA . ARG A 1 99 ? -0.851 -5.741 -0.077 1.00 83.69 99 ARG A CA 1
ATOM 769 C C . ARG A 1 99 ? 0.590 -5.963 -0.528 1.00 83.69 99 ARG A C 1
ATOM 771 O O . ARG A 1 99 ? 1.480 -6.002 0.317 1.00 83.69 99 ARG A O 1
ATOM 778 N N . CYS A 1 100 ? 0.829 -6.052 -1.833 1.00 79.81 100 CYS A N 1
ATOM 779 C CA . CYS A 1 100 ? 2.180 -6.207 -2.374 1.00 79.81 100 CYS A CA 1
ATOM 780 C C . CYS A 1 100 ? 3.036 -4.965 -2.199 1.00 79.81 100 CYS A C 1
ATOM 782 O O . CYS A 1 100 ? 4.215 -5.078 -1.881 1.00 79.81 100 CYS A O 1
ATOM 784 N N . TYR A 1 101 ? 2.439 -3.783 -2.322 1.00 85.38 101 TYR A N 1
ATOM 785 C CA . TYR A 1 101 ? 3.122 -2.543 -1.984 1.00 85.38 101 TYR A CA 1
ATOM 786 C C . TYR A 1 101 ? 3.592 -2.538 -0.525 1.00 85.38 101 TYR A C 1
ATOM 788 O O . TYR A 1 101 ? 4.755 -2.253 -0.258 1.00 85.38 101 TYR A O 1
ATOM 796 N N . ALA A 1 102 ? 2.744 -2.965 0.417 1.00 85.25 102 ALA A N 1
ATOM 797 C CA . ALA A 1 102 ? 3.142 -3.094 1.818 1.00 85.25 102 ALA A CA 1
ATOM 798 C C . ALA A 1 102 ? 4.247 -4.146 2.043 1.00 85.25 102 ALA A C 1
ATOM 800 O O . ALA A 1 102 ? 5.135 -3.923 2.862 1.00 85.25 102 ALA A O 1
ATOM 801 N N . GLN A 1 103 ? 4.232 -5.267 1.313 1.00 82.38 103 GLN A N 1
ATOM 802 C CA . GLN A 1 103 ? 5.318 -6.259 1.362 1.00 82.38 103 GLN A CA 1
ATOM 803 C C . GLN A 1 103 ? 6.642 -5.676 0.867 1.00 82.38 103 GLN A C 1
ATOM 805 O O . GLN A 1 103 ? 7.672 -5.852 1.515 1.00 82.38 103 GLN A O 1
ATOM 810 N N . GLN A 1 104 ? 6.612 -4.952 -0.252 1.00 81.00 104 GLN A N 1
ATOM 811 C CA . GLN A 1 104 ? 7.809 -4.350 -0.827 1.00 81.00 104 GLN A CA 1
ATOM 812 C C . GLN A 1 104 ? 8.378 -3.252 0.077 1.00 81.00 104 GLN A C 1
ATOM 814 O O . GLN A 1 104 ? 9.588 -3.182 0.279 1.00 81.00 104 GLN A O 1
ATOM 819 N N . LEU A 1 105 ? 7.511 -2.450 0.698 1.00 83.25 105 LEU A N 1
ATOM 820 C CA . LEU A 1 105 ? 7.912 -1.478 1.715 1.00 83.25 105 LEU A CA 1
ATOM 821 C C . LEU A 1 105 ? 8.547 -2.146 2.941 1.00 83.25 105 LEU A C 1
ATOM 823 O O . LEU A 1 105 ? 9.523 -1.630 3.487 1.00 83.25 105 LEU A O 1
ATOM 827 N N . ALA A 1 106 ? 8.030 -3.308 3.355 1.00 82.75 106 ALA A N 1
ATOM 828 C CA . ALA A 1 106 ? 8.631 -4.092 4.428 1.00 82.75 106 ALA A CA 1
ATOM 829 C C . ALA A 1 106 ? 10.016 -4.637 4.038 1.00 82.75 106 ALA A C 1
ATOM 831 O O . ALA A 1 106 ? 10.892 -4.700 4.898 1.00 82.75 106 ALA A O 1
ATOM 832 N N . HIS A 1 107 ? 10.243 -4.979 2.765 1.00 80.31 107 HIS A N 1
ATOM 833 C CA . HIS A 1 107 ? 11.551 -5.415 2.261 1.00 80.31 107 HIS A CA 1
ATOM 834 C C . HIS A 1 107 ? 12.568 -4.264 2.192 1.00 80.31 107 HIS A C 1
ATOM 836 O O . HIS A 1 107 ? 13.693 -4.410 2.657 1.00 80.31 107 HIS A O 1
ATOM 842 N N . GLU A 1 108 ? 12.165 -3.095 1.680 1.00 79.38 108 GLU A N 1
ATOM 843 C CA . GLU A 1 108 ? 13.022 -1.899 1.605 1.00 79.38 108 GLU A CA 1
ATOM 844 C C . GLU A 1 108 ? 13.304 -1.292 2.995 1.00 79.38 108 GLU A C 1
ATOM 846 O O . GLU A 1 108 ? 14.258 -0.539 3.175 1.00 79.38 108 GLU A O 1
ATOM 851 N N . SER A 1 109 ? 12.501 -1.635 4.013 1.00 78.62 109 SER A N 1
ATOM 852 C CA . SER A 1 109 ? 12.576 -1.105 5.385 1.00 78.62 109 SER A CA 1
ATOM 853 C C . SER A 1 109 ? 12.401 0.422 5.484 1.00 78.62 109 SER A C 1
ATOM 855 O O . SER A 1 109 ? 12.856 1.061 6.435 1.00 78.62 109 SER A O 1
ATOM 857 N N . SER A 1 110 ? 11.689 1.012 4.518 1.00 78.75 110 SER A N 1
ATOM 858 C CA . SER A 1 110 ? 11.446 2.455 4.437 1.00 78.75 110 SER A CA 1
ATOM 859 C C . SER A 1 110 ? 10.378 2.906 5.438 1.00 78.75 110 SER A C 1
ATOM 861 O O . SER A 1 110 ? 9.172 2.862 5.188 1.00 78.75 110 SER A O 1
ATOM 863 N N . VAL A 1 111 ? 10.841 3.358 6.603 1.00 81.31 111 VAL A N 1
ATOM 864 C CA . VAL A 1 111 ? 10.000 3.842 7.708 1.00 81.31 111 VAL A CA 1
ATOM 865 C C . VAL A 1 111 ? 9.106 5.016 7.289 1.00 81.31 111 VAL A C 1
ATOM 867 O O . VAL A 1 111 ? 7.902 4.977 7.532 1.00 81.31 111 VAL A O 1
ATOM 870 N N . ALA A 1 112 ? 9.664 6.019 6.605 1.00 85.62 112 ALA A N 1
ATOM 871 C CA . ALA A 1 112 ? 8.944 7.250 6.272 1.00 85.62 112 ALA A CA 1
ATOM 872 C C . ALA A 1 112 ? 7.731 7.002 5.355 1.00 85.62 112 ALA A C 1
ATOM 874 O O . ALA A 1 112 ? 6.650 7.541 5.590 1.00 85.62 112 ALA A O 1
ATOM 875 N N . ARG A 1 113 ? 7.883 6.134 4.343 1.00 84.81 113 ARG A N 1
ATOM 876 C CA . ARG A 1 113 ? 6.792 5.791 3.414 1.00 84.81 113 ARG A CA 1
ATOM 877 C C . ARG A 1 113 ? 5.671 5.018 4.104 1.00 84.81 113 ARG A C 1
ATOM 879 O O . ARG A 1 113 ? 4.496 5.244 3.826 1.00 84.81 113 ARG A O 1
ATOM 886 N N . VAL A 1 114 ? 6.015 4.120 5.028 1.00 84.56 114 VAL A N 1
ATOM 887 C CA . VAL A 1 114 ? 5.011 3.374 5.798 1.00 84.56 114 VAL A CA 1
ATOM 888 C C . VAL A 1 114 ? 4.286 4.270 6.789 1.00 84.56 114 VAL A C 1
ATOM 890 O O . VAL A 1 114 ? 3.075 4.133 6.938 1.00 84.56 114 VAL A O 1
ATOM 893 N N . GLU A 1 115 ? 4.976 5.210 7.431 1.00 84.44 115 GLU A N 1
ATOM 894 C CA . GLU A 1 115 ? 4.318 6.212 8.271 1.00 84.44 115 GLU A CA 1
ATOM 895 C C . GLU A 1 115 ? 3.314 7.044 7.471 1.00 84.44 115 GLU A C 1
ATOM 897 O O . GLU A 1 115 ? 2.180 7.221 7.915 1.00 84.44 115 GLU A O 1
ATOM 902 N N . GLU A 1 116 ? 3.683 7.500 6.273 1.00 86.00 116 GLU A N 1
ATOM 903 C CA . GLU A 1 116 ? 2.779 8.240 5.393 1.00 86.00 116 GLU A CA 1
ATOM 904 C C . GLU A 1 116 ? 1.553 7.403 4.992 1.00 86.00 116 GLU A C 1
ATOM 906 O O . GLU A 1 116 ? 0.415 7.865 5.129 1.00 86.00 116 GLU A O 1
ATOM 911 N N . LEU A 1 117 ? 1.765 6.147 4.583 1.00 84.62 117 LEU A N 1
ATOM 912 C CA . LEU A 1 117 ? 0.691 5.220 4.226 1.00 84.62 117 LEU A CA 1
ATOM 913 C C . LEU A 1 117 ? -0.249 4.952 5.412 1.00 84.62 117 LEU A C 1
ATOM 915 O O . LEU A 1 117 ? -1.471 5.042 5.278 1.00 84.62 117 LEU A O 1
ATOM 919 N N . CYS A 1 118 ? 0.303 4.655 6.589 1.00 83.62 118 CYS A N 1
ATOM 920 C CA . CYS A 1 118 ? -0.467 4.395 7.802 1.00 83.62 118 CYS A CA 1
ATOM 921 C C . CYS A 1 118 ? -1.249 5.634 8.251 1.00 83.62 118 CYS A C 1
ATOM 923 O O . CYS A 1 118 ? -2.426 5.525 8.597 1.00 83.62 118 CYS A O 1
ATOM 925 N N . LYS A 1 119 ? -0.645 6.825 8.177 1.00 83.44 119 LYS A N 1
ATOM 926 C CA . LYS A 1 119 ? -1.312 8.100 8.469 1.00 83.44 119 LYS A CA 1
ATOM 927 C C . LYS A 1 119 ? -2.455 8.375 7.491 1.00 83.44 119 LYS A C 1
ATOM 929 O O . LYS A 1 119 ? -3.542 8.778 7.911 1.00 83.44 119 LYS A O 1
ATOM 934 N N . TYR A 1 120 ? -2.245 8.108 6.203 1.00 83.25 120 TYR A N 1
ATOM 935 C CA . TYR A 1 120 ? -3.276 8.234 5.174 1.00 83.25 120 TYR A CA 1
ATOM 936 C C . TYR A 1 120 ? -4.452 7.268 5.398 1.00 83.25 120 TYR A C 1
ATOM 938 O O . TYR A 1 120 ? -5.615 7.655 5.227 1.00 83.25 120 TYR A O 1
ATOM 946 N N . LEU A 1 121 ? -4.174 6.025 5.805 1.00 82.19 121 LEU A N 1
ATOM 947 C CA . LEU A 1 121 ? -5.195 5.002 6.046 1.00 82.19 121 LEU A CA 1
ATOM 948 C C . LEU A 1 121 ? -5.939 5.175 7.380 1.00 82.19 121 LEU A C 1
ATOM 950 O O . LEU A 1 121 ? -7.139 4.904 7.438 1.00 82.19 121 LEU A O 1
ATOM 954 N N . LEU A 1 122 ? -5.270 5.640 8.439 1.00 79.00 122 LEU A N 1
ATOM 955 C CA . LEU A 1 122 ? -5.897 5.890 9.742 1.00 79.00 122 LEU A CA 1
ATOM 956 C C . LEU A 1 122 ? -6.808 7.128 9.699 1.00 79.00 122 LEU A C 1
ATOM 958 O O . LEU A 1 122 ? -7.918 7.106 10.245 1.00 79.00 122 LEU A O 1
ATOM 962 N N . GLY A 1 123 ? -6.349 8.175 9.005 1.00 77.00 123 GLY A N 1
ATOM 963 C CA . GLY A 1 123 ? -7.005 9.478 8.962 1.00 77.00 123 GLY A CA 1
ATOM 964 C C . GLY A 1 123 ? -6.798 10.304 10.237 1.00 77.00 123 GLY A C 1
ATOM 965 O O . GLY A 1 123 ? -6.158 9.849 11.187 1.00 77.00 123 GLY A O 1
ATOM 966 N N . PRO A 1 124 ? -7.322 11.541 10.280 1.00 70.00 124 PRO A N 1
ATOM 967 C CA . PRO A 1 124 ? -7.255 12.376 11.474 1.00 70.00 124 PRO A CA 1
ATOM 968 C C . PRO A 1 124 ? -8.018 11.723 12.637 1.00 70.00 124 PRO A C 1
ATOM 970 O O . PRO A 1 124 ? -9.216 11.467 12.553 1.00 70.00 124 PRO A O 1
ATOM 973 N N . VAL A 1 125 ? -7.307 11.473 13.738 1.00 59.53 125 VAL A N 1
ATOM 974 C CA . VAL A 1 125 ? -7.839 10.823 14.952 1.00 59.53 125 VAL A CA 1
ATOM 975 C C . VAL A 1 125 ? -8.705 11.780 15.791 1.00 59.53 125 VAL A C 1
ATOM 977 O O . VAL A 1 125 ? -9.586 11.327 16.512 1.00 59.53 125 VAL A O 1
ATOM 980 N N . TYR A 1 126 ? -8.506 13.101 15.662 1.00 52.84 126 TYR A N 1
ATOM 981 C CA . TYR A 1 126 ? -9.076 14.109 16.576 1.00 52.84 126 TYR A CA 1
ATOM 982 C C . TYR A 1 126 ? -9.922 15.210 15.922 1.00 52.84 126 TYR A C 1
ATOM 984 O O . TYR A 1 126 ? -10.477 16.049 16.626 1.00 52.84 126 TYR A O 1
ATOM 992 N N . GLN A 1 127 ? -10.048 15.244 14.594 1.00 45.75 127 GLN A N 1
ATOM 993 C CA . GLN A 1 127 ? -10.850 16.264 13.915 1.00 45.75 127 GLN A CA 1
ATOM 994 C C . GLN A 1 127 ? -11.921 15.589 13.072 1.00 45.75 127 GLN A C 1
ATOM 996 O O . GLN A 1 127 ? -11.605 14.795 12.188 1.00 45.75 127 GLN A O 1
ATOM 1001 N N . GLY A 1 128 ? -13.185 15.896 13.384 1.00 44.38 128 GLY A N 1
ATOM 1002 C CA . GLY A 1 128 ? -14.357 15.410 12.662 1.00 44.38 128 GLY A CA 1
ATOM 1003 C C . GLY A 1 128 ? -14.127 15.467 11.154 1.00 44.38 128 GLY A C 1
ATOM 1004 O O . GLY A 1 128 ? -13.735 16.508 10.621 1.00 44.38 128 GLY A O 1
ATOM 1005 N N . GLY A 1 129 ? -14.328 14.322 10.496 1.00 48.50 129 GLY A N 1
ATOM 1006 C CA . GLY A 1 129 ? -13.892 14.028 9.127 1.00 48.50 129 GLY A CA 1
ATOM 1007 C C . GLY A 1 129 ? -14.378 14.978 8.025 1.00 48.50 129 GLY A C 1
ATOM 1008 O O . GLY A 1 129 ? -13.950 14.837 6.886 1.00 48.50 129 GLY A O 1
ATOM 1009 N N . GLU A 1 130 ? -15.209 15.971 8.339 1.00 48.03 130 GLU A N 1
ATOM 1010 C CA . GLU A 1 130 ? -15.700 16.972 7.390 1.00 48.03 130 GLU A CA 1
ATOM 1011 C C . GLU A 1 130 ? -14.689 18.076 7.062 1.00 48.03 130 GLU A C 1
ATOM 1013 O O . GLU A 1 130 ? -14.724 18.610 5.957 1.00 48.03 130 GLU A O 1
ATOM 1018 N N . ARG A 1 131 ? -13.751 18.419 7.960 1.00 49.44 131 ARG A N 1
ATOM 1019 C CA . ARG A 1 131 ? -12.821 19.543 7.711 1.00 49.44 131 ARG A CA 1
ATOM 1020 C C . ARG A 1 131 ? -11.534 19.163 6.977 1.00 49.44 131 ARG A C 1
ATOM 1022 O O . ARG A 1 131 ? -10.855 20.053 6.479 1.00 49.44 131 ARG A O 1
ATOM 1029 N N . SER A 1 132 ? -11.192 17.874 6.883 1.00 57.06 132 SER A N 1
ATOM 1030 C CA . SER A 1 132 ? -9.902 17.437 6.319 1.00 57.06 132 SER A CA 1
ATOM 1031 C C . SER A 1 132 ? -9.984 16.817 4.917 1.00 57.06 132 SER A C 1
ATOM 1033 O O . SER A 1 132 ? -8.963 16.353 4.412 1.00 57.06 132 SER A O 1
ATOM 1035 N N . GLY A 1 133 ? -11.173 16.711 4.311 1.00 63.44 133 GLY A N 1
ATOM 1036 C CA . GLY A 1 133 ? -11.351 16.020 3.024 1.00 63.44 133 GLY A CA 1
ATOM 1037 C C . GLY A 1 133 ? -10.974 14.527 3.043 1.00 63.44 133 GLY A C 1
ATOM 1038 O O . GLY A 1 133 ? -10.847 13.907 1.985 1.00 63.44 133 GLY A O 1
ATOM 1039 N N . TRP A 1 134 ? -10.775 13.928 4.225 1.00 76.81 134 TRP A N 1
ATOM 1040 C CA . TRP A 1 134 ? -10.401 12.524 4.357 1.00 76.81 134 TRP A CA 1
ATOM 1041 C C . TRP A 1 134 ? -11.633 11.631 4.217 1.00 76.81 134 TRP A C 1
ATOM 1043 O O . TRP A 1 134 ? -12.533 11.640 5.051 1.00 76.81 134 TRP A O 1
ATOM 1053 N N . GLN A 1 135 ? -11.659 10.826 3.158 1.00 72.69 135 GLN A N 1
ATOM 1054 C CA . GLN A 1 135 ? -12.709 9.830 2.951 1.00 72.69 135 GLN A CA 1
ATOM 1055 C C . GLN A 1 135 ? -12.365 8.541 3.697 1.00 72.69 135 GLN A C 1
ATOM 1057 O O . GLN A 1 135 ? -11.261 8.023 3.533 1.00 72.69 135 GLN A O 1
ATOM 1062 N N . ALA A 1 136 ? -13.303 8.016 4.488 1.00 73.00 136 ALA A N 1
ATOM 1063 C CA . ALA A 1 136 ? -13.114 6.789 5.269 1.00 73.00 136 ALA A CA 1
ATOM 1064 C C . ALA A 1 136 ? -13.123 5.510 4.412 1.00 73.00 136 ALA A C 1
ATOM 1066 O O . ALA A 1 136 ? -12.619 4.468 4.841 1.00 73.00 136 ALA A O 1
ATOM 1067 N N . THR A 1 137 ? -13.669 5.593 3.198 1.00 78.25 137 THR A N 1
ATOM 1068 C CA . THR A 1 137 ? -13.802 4.481 2.257 1.00 78.25 137 THR A CA 1
ATOM 1069 C C . THR A 1 137 ? -13.049 4.749 0.953 1.00 78.25 137 THR A C 1
ATOM 1071 O O . THR A 1 137 ? -13.071 5.857 0.424 1.00 78.25 137 THR A O 1
ATOM 1074 N N . ILE A 1 138 ? -12.380 3.722 0.423 1.00 79.81 138 ILE A N 1
ATOM 1075 C CA . ILE A 1 138 ? -11.811 3.694 -0.933 1.00 79.81 138 ILE A CA 1
ATOM 1076 C C . ILE A 1 138 ? -12.433 2.509 -1.661 1.00 79.81 138 ILE A C 1
ATOM 1078 O O . ILE A 1 138 ? -12.296 1.379 -1.206 1.00 79.81 138 ILE A O 1
ATOM 1082 N N . LEU A 1 139 ? -13.105 2.757 -2.792 1.00 76.12 139 LEU A N 1
ATOM 1083 C CA . LEU A 1 139 ? -13.696 1.705 -3.641 1.00 76.12 139 LEU A CA 1
ATOM 1084 C C . LEU A 1 139 ? -14.611 0.726 -2.870 1.00 76.12 139 LEU A C 1
ATOM 1086 O O . LEU A 1 139 ? -14.693 -0.448 -3.206 1.00 76.12 139 LEU A O 1
ATOM 1090 N N . GLY A 1 140 ? -15.286 1.203 -1.819 1.00 76.00 140 GLY A N 1
ATOM 1091 C CA . GLY A 1 140 ? -16.143 0.378 -0.956 1.00 76.00 140 GLY A CA 1
ATOM 1092 C C . GLY A 1 140 ? -15.423 -0.331 0.198 1.00 76.00 140 GLY A C 1
ATOM 1093 O O . GLY A 1 140 ? -16.092 -0.899 1.053 1.00 76.00 140 GLY A O 1
ATOM 1094 N N . HIS A 1 141 ? -14.093 -0.252 0.288 1.00 77.94 141 HIS A N 1
ATOM 1095 C CA . HIS A 1 141 ? -13.318 -0.758 1.424 1.00 77.94 141 HIS A CA 1
ATOM 1096 C C . HIS A 1 141 ? -13.101 0.321 2.480 1.00 77.94 141 HIS A C 1
ATOM 1098 O O . HIS A 1 141 ? -12.763 1.458 2.145 1.00 77.94 141 HIS A O 1
ATOM 1104 N N . GLN A 1 142 ? -13.229 -0.027 3.763 1.00 81.69 142 GLN A N 1
ATOM 1105 C CA . GLN A 1 142 ? -12.843 0.883 4.839 1.00 81.69 142 GLN A CA 1
ATOM 1106 C C . GLN A 1 142 ? -11.316 0.965 4.923 1.00 81.69 142 GLN A C 1
ATOM 1108 O O . GLN A 1 142 ? -10.638 -0.047 5.099 1.00 81.69 142 GLN A O 1
ATOM 1113 N N . LYS A 1 143 ? -10.752 2.178 4.863 1.00 83.62 143 LYS A N 1
ATOM 1114 C CA . LYS A 1 143 ? -9.293 2.384 4.960 1.00 83.62 143 LYS A CA 1
ATOM 1115 C C . LYS A 1 143 ? -8.693 1.794 6.239 1.00 83.62 143 LYS A C 1
ATOM 1117 O O . LYS A 1 143 ? -7.583 1.274 6.230 1.00 83.62 143 LYS A O 1
ATOM 1122 N N . ARG A 1 144 ? -9.461 1.841 7.328 1.00 81.69 144 ARG A N 1
ATOM 1123 C CA . ARG A 1 144 ? -9.100 1.300 8.644 1.00 81.69 144 ARG A CA 1
ATOM 1124 C C . ARG A 1 144 ? -9.047 -0.229 8.663 1.00 81.69 144 ARG A C 1
ATOM 1126 O O . ARG A 1 144 ? -8.157 -0.793 9.291 1.00 81.69 144 ARG A O 1
ATOM 1133 N N . GLU A 1 145 ? -9.954 -0.894 7.949 1.00 83.31 145 GLU A N 1
ATOM 1134 C CA . GLU A 1 145 ? -9.914 -2.352 7.774 1.00 83.31 145 GLU A CA 1
ATOM 1135 C C . GLU A 1 145 ? -8.719 -2.761 6.912 1.00 83.31 145 GLU A C 1
ATOM 1137 O O . GLU A 1 145 ? -7.988 -3.675 7.284 1.00 83.31 145 GLU A O 1
ATOM 1142 N N . LEU A 1 146 ? -8.451 -2.023 5.825 1.00 83.62 146 LEU A N 1
ATOM 1143 C CA . LEU A 1 146 ? -7.250 -2.232 5.011 1.00 83.62 146 LEU A CA 1
ATOM 1144 C C . LEU A 1 146 ? -5.981 -2.090 5.858 1.00 83.62 146 LEU A C 1
ATOM 1146 O O . LEU A 1 146 ? -5.117 -2.958 5.806 1.00 83.62 146 LEU A O 1
ATOM 1150 N N . LEU A 1 147 ? -5.889 -1.055 6.699 1.00 84.69 147 LEU A N 1
ATOM 1151 C CA . LEU A 1 147 ? -4.759 -0.892 7.614 1.00 84.69 147 LEU A CA 1
ATOM 1152 C C . LEU A 1 147 ? -4.597 -2.114 8.530 1.00 84.69 147 LEU A C 1
ATOM 1154 O O . LEU A 1 147 ? -3.487 -2.620 8.677 1.00 84.69 147 LEU A O 1
ATOM 1158 N N . ARG A 1 148 ? -5.695 -2.637 9.092 1.00 84.31 148 ARG A N 1
ATOM 1159 C CA . ARG A 1 148 ? -5.672 -3.826 9.958 1.00 84.31 148 ARG A CA 1
ATOM 1160 C C . ARG A 1 148 ? -5.079 -5.052 9.271 1.00 84.31 148 ARG A C 1
ATOM 1162 O O . ARG A 1 148 ? -4.354 -5.808 9.909 1.00 84.31 148 ARG A O 1
ATOM 1169 N N . GLU A 1 149 ? -5.367 -5.239 7.990 1.00 84.38 149 GLU A N 1
ATOM 1170 C CA . GLU A 1 149 ? -4.851 -6.365 7.210 1.00 84.38 149 GLU A CA 1
ATOM 1171 C C . GLU A 1 149 ? -3.391 -6.186 6.769 1.00 84.38 149 GLU A C 1
ATOM 1173 O O . GLU A 1 149 ? -2.664 -7.170 6.627 1.00 84.38 149 GLU A O 1
ATOM 1178 N N . LEU A 1 150 ? -2.941 -4.943 6.571 1.00 85.06 150 LEU A N 1
ATOM 1179 C CA . LEU A 1 150 ? -1.568 -4.633 6.157 1.00 85.06 150 LEU A CA 1
ATOM 1180 C C . LEU A 1 150 ? -0.582 -4.633 7.335 1.00 85.06 150 LEU A C 1
ATOM 1182 O O . LEU A 1 150 ? 0.590 -4.955 7.154 1.00 85.06 150 LEU A O 1
ATOM 1186 N N . LEU A 1 151 ? -1.036 -4.319 8.552 1.00 85.06 151 LEU A N 1
ATOM 1187 C CA . LEU A 1 15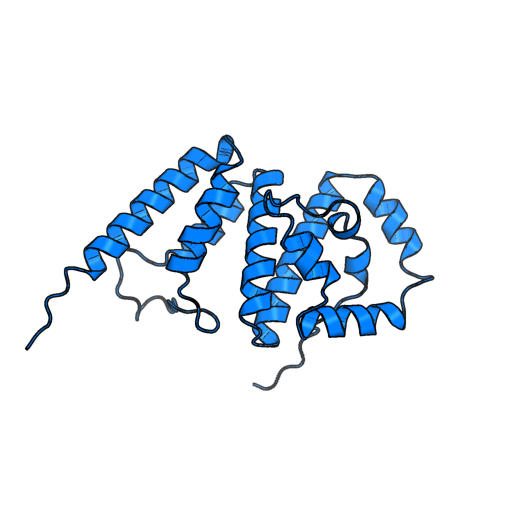1 ? -0.184 -4.259 9.748 1.00 85.06 151 LEU A CA 1
ATOM 1188 C C . LEU A 1 151 ? 0.593 -5.567 10.026 1.00 85.06 151 LEU A C 1
ATOM 1190 O O . LEU A 1 151 ? 1.798 -5.483 10.270 1.00 85.06 151 LEU A O 1
ATOM 1194 N N . PRO A 1 152 ? -0.010 -6.773 9.946 1.00 84.00 152 PRO A N 1
ATOM 1195 C CA . PRO A 1 152 ? 0.728 -8.032 10.065 1.00 84.00 152 PRO A CA 1
ATOM 1196 C C . PRO A 1 152 ? 1.806 -8.206 8.990 1.00 84.00 152 PRO A C 1
ATOM 1198 O O . PRO A 1 152 ? 2.893 -8.696 9.289 1.00 84.00 152 PRO A O 1
ATOM 1201 N N . VAL A 1 153 ? 1.538 -7.764 7.758 1.00 82.94 153 VAL A N 1
ATOM 1202 C CA . VAL A 1 153 ? 2.497 -7.835 6.645 1.00 82.94 153 VAL A CA 1
ATOM 1203 C C . VAL A 1 153 ? 3.708 -6.949 6.931 1.00 82.94 153 VAL A C 1
ATOM 1205 O O . VAL A 1 153 ? 4.842 -7.399 6.797 1.00 82.94 153 VAL A O 1
ATOM 1208 N N . LEU A 1 154 ? 3.474 -5.730 7.415 1.00 82.00 154 LEU A N 1
ATOM 1209 C CA . LEU A 1 154 ? 4.530 -4.797 7.817 1.00 82.00 154 LEU A CA 1
ATOM 1210 C C . LEU A 1 154 ? 5.310 -5.291 9.048 1.00 82.00 154 LEU A C 1
ATOM 1212 O O . LEU A 1 154 ? 6.512 -5.068 9.149 1.00 82.00 154 LEU A O 1
ATOM 1216 N N . SER A 1 155 ? 4.657 -6.018 9.963 1.00 82.12 155 SER A N 1
ATOM 1217 C CA . SER A 1 155 ? 5.287 -6.571 11.176 1.00 82.12 155 SER A CA 1
ATOM 1218 C C . SER A 1 155 ? 6.328 -7.666 10.912 1.00 82.12 155 SER A C 1
ATOM 1220 O O . SER A 1 155 ? 7.097 -8.006 11.817 1.00 82.12 155 SER A O 1
ATOM 1222 N N . SER A 1 156 ? 6.361 -8.198 9.683 1.00 80.69 156 SER A N 1
ATOM 1223 C CA . SER A 1 156 ? 7.354 -9.184 9.245 1.00 80.69 156 SER A CA 1
ATOM 1224 C C . SER A 1 156 ? 8.788 -8.660 9.373 1.00 80.69 156 SER A C 1
ATOM 1226 O O . SER A 1 156 ? 9.696 -9.433 9.676 1.00 80.69 156 SER A O 1
ATOM 1228 N N . ASN A 1 157 ? 8.990 -7.346 9.233 1.00 80.06 157 ASN A N 1
ATOM 1229 C CA . ASN A 1 157 ? 10.284 -6.712 9.434 1.00 80.06 157 ASN A CA 1
ATOM 1230 C C . ASN A 1 157 ? 10.409 -6.148 10.862 1.00 80.06 157 ASN A C 1
ATOM 1232 O O . ASN A 1 157 ? 9.582 -5.353 11.315 1.00 80.06 157 ASN A O 1
ATOM 1236 N N . ARG A 1 158 ? 11.491 -6.517 11.567 1.00 79.56 158 ARG A N 1
ATOM 1237 C CA . ARG A 1 158 ? 11.783 -6.059 12.938 1.00 79.56 158 ARG A CA 1
ATOM 1238 C C . ARG A 1 158 ? 11.862 -4.537 13.066 1.00 79.56 158 ARG A C 1
ATOM 1240 O O . ARG A 1 158 ? 11.452 -4.016 14.099 1.00 79.56 158 ARG A O 1
ATOM 1247 N N . SER A 1 159 ? 12.352 -3.824 12.050 1.00 80.81 159 SER A N 1
ATOM 1248 C CA . SER A 1 159 ? 12.468 -2.358 12.096 1.00 80.81 159 SER A CA 1
ATOM 1249 C C . SER A 1 159 ? 11.103 -1.666 12.153 1.00 80.81 159 SER A C 1
ATOM 1251 O O . SER A 1 159 ? 10.953 -0.627 12.793 1.00 80.81 159 SER A O 1
ATOM 1253 N N . MET A 1 160 ? 10.083 -2.277 11.547 1.00 80.06 160 MET A N 1
ATOM 1254 C CA . MET A 1 160 ? 8.749 -1.694 11.416 1.00 80.06 160 MET A CA 1
ATOM 1255 C C . MET A 1 160 ? 7.830 -2.038 12.589 1.00 80.06 160 MET A C 1
ATOM 1257 O O . MET A 1 160 ? 6.793 -1.401 12.760 1.00 80.06 160 MET A O 1
ATOM 1261 N N . GLN A 1 161 ? 8.208 -2.995 13.444 1.00 83.69 161 GLN A N 1
ATOM 1262 C CA . GLN A 1 161 ? 7.378 -3.451 14.566 1.00 83.69 161 GLN A CA 1
ATOM 1263 C C . GLN A 1 161 ? 6.987 -2.325 15.527 1.00 83.69 161 GLN A C 1
ATOM 1265 O O . GLN A 1 161 ? 5.856 -2.303 16.014 1.00 83.69 161 GLN A O 1
ATOM 1270 N N . ARG A 1 162 ? 7.894 -1.372 15.783 1.00 87.81 162 ARG A N 1
ATOM 1271 C CA . ARG A 1 162 ? 7.614 -0.218 16.652 1.00 87.81 162 ARG A CA 1
ATOM 1272 C C . ARG A 1 162 ? 6.461 0.623 16.105 1.00 87.81 162 ARG A C 1
ATOM 1274 O O . ARG A 1 162 ? 5.520 0.919 16.833 1.00 87.81 162 ARG A O 1
ATOM 1281 N N . ILE A 1 163 ? 6.532 0.945 14.819 1.00 84.31 163 ILE A N 1
ATOM 1282 C CA . ILE A 1 163 ? 5.573 1.798 14.114 1.00 84.31 163 ILE A CA 1
ATOM 1283 C C . ILE A 1 163 ? 4.245 1.064 13.942 1.00 84.31 163 ILE A C 1
ATOM 1285 O O . ILE A 1 163 ? 3.184 1.604 14.237 1.00 84.31 163 ILE A O 1
ATOM 1289 N N . VAL A 1 164 ? 4.295 -0.213 13.559 1.00 85.06 164 VAL A N 1
ATOM 1290 C CA . VAL A 1 164 ? 3.117 -1.086 13.480 1.00 85.06 164 VAL A CA 1
ATOM 1291 C C . VAL A 1 164 ? 2.371 -1.120 14.813 1.00 85.06 164 VAL A C 1
ATOM 1293 O O . VAL A 1 164 ? 1.151 -0.990 14.824 1.00 85.06 164 VAL A O 1
ATOM 1296 N N . LYS A 1 165 ? 3.079 -1.245 15.943 1.00 86.31 165 LYS A N 1
ATOM 1297 C CA . LYS A 1 165 ? 2.457 -1.263 17.274 1.00 86.31 165 LYS A CA 1
ATOM 1298 C C . LYS A 1 165 ? 1.798 0.073 17.628 1.00 86.31 165 LYS A C 1
ATOM 1300 O O . LYS A 1 165 ? 0.712 0.084 18.203 1.00 86.31 165 LYS A O 1
ATOM 1305 N N . GLU A 1 166 ? 2.431 1.188 17.272 1.00 86.44 166 GLU A N 1
ATOM 1306 C CA . GLU A 1 166 ? 1.875 2.529 17.470 1.00 86.44 166 GLU A CA 1
ATOM 1307 C C . GLU A 1 166 ? 0.575 2.720 16.677 1.00 86.44 166 GLU A C 1
ATOM 1309 O O . GLU A 1 166 ? -0.451 3.102 17.245 1.00 86.44 166 GLU A O 1
ATOM 1314 N N . TYR A 1 167 ? 0.569 2.347 15.394 1.00 83.69 167 TYR A N 1
ATOM 1315 C CA . TYR A 1 167 ? -0.630 2.428 14.560 1.00 83.69 167 TYR A CA 1
ATOM 1316 C C . TYR A 1 167 ? -1.706 1.402 14.939 1.00 83.69 167 TYR A C 1
ATOM 1318 O O . TYR A 1 167 ? -2.887 1.723 14.833 1.00 83.69 167 TYR A O 1
ATOM 1326 N N . GLN A 1 168 ? -1.344 0.211 15.431 1.00 84.38 168 GLN A N 1
ATOM 1327 C CA . GLN A 1 168 ? -2.300 -0.740 16.020 1.00 84.38 168 GLN A CA 1
ATOM 1328 C C . GLN A 1 168 ? -3.014 -0.126 17.227 1.00 84.38 168 GLN A C 1
ATOM 1330 O O . GLN A 1 168 ? -4.241 -0.134 17.284 1.00 84.38 168 GLN A O 1
ATOM 1335 N N . SER A 1 169 ? -2.257 0.482 18.146 1.00 84.38 169 SER A N 1
ATOM 1336 C CA . SER A 1 169 ? -2.821 1.179 19.305 1.00 84.38 169 SER A CA 1
ATOM 1337 C C . SER A 1 169 ? -3.730 2.337 18.877 1.00 84.38 169 SER A C 1
ATOM 1339 O O . SER A 1 169 ? -4.839 2.475 19.393 1.00 84.38 169 SER A O 1
ATOM 1341 N N . GLY A 1 170 ? -3.303 3.144 17.898 1.00 81.12 170 GLY A N 1
ATOM 1342 C CA . GLY A 1 170 ? -4.117 4.230 17.345 1.00 81.12 170 GLY A CA 1
ATOM 1343 C C . GLY A 1 170 ? -5.415 3.738 16.693 1.00 81.12 170 GLY A C 1
ATOM 1344 O O . GLY A 1 170 ? -6.478 4.325 16.903 1.00 81.12 170 GLY A O 1
ATOM 1345 N N . LEU A 1 171 ? -5.359 2.628 15.953 1.00 82.62 171 LEU A N 1
ATOM 1346 C CA . LEU A 1 171 ? -6.527 1.996 15.338 1.00 82.62 171 LEU A CA 1
ATOM 1347 C C . LEU A 1 171 ? -7.517 1.477 16.393 1.00 82.62 171 LEU A C 1
ATOM 1349 O O . LEU A 1 171 ? -8.727 1.672 16.250 1.00 82.62 171 LEU A O 1
ATOM 1353 N N . ASP A 1 172 ? -7.019 0.860 17.464 1.00 82.00 172 ASP A N 1
ATOM 1354 C CA . ASP A 1 172 ? -7.846 0.352 18.561 1.00 82.00 172 ASP A CA 1
ATOM 1355 C C . ASP A 1 172 ? -8.519 1.485 19.346 1.00 82.00 172 ASP A C 1
ATOM 1357 O O . ASP A 1 172 ? -9.693 1.368 19.702 1.00 82.00 172 ASP A O 1
ATOM 1361 N N . MET A 1 173 ? -7.824 2.608 19.569 1.00 80.31 173 MET A N 1
ATOM 1362 C CA . MET A 1 173 ? -8.416 3.804 20.184 1.00 80.31 173 MET A CA 1
ATOM 1363 C C . MET A 1 173 ? -9.571 4.347 19.344 1.00 80.31 173 MET A C 1
ATOM 1365 O O . MET A 1 173 ? -10.669 4.548 19.853 1.00 80.31 173 MET A O 1
ATOM 1369 N N . VAL A 1 174 ? -9.354 4.511 18.040 1.00 75.25 174 VAL A N 1
ATOM 1370 C CA . VAL A 1 174 ? -10.368 5.021 17.109 1.00 75.25 174 VAL A CA 1
ATOM 1371 C C . VAL A 1 174 ? -11.568 4.075 16.991 1.00 75.25 174 VAL A C 1
ATOM 1373 O O . VAL A 1 174 ? -12.709 4.529 16.898 1.00 75.25 174 VAL A O 1
ATOM 1376 N N . THR A 1 175 ? -11.327 2.763 17.014 1.00 73.00 175 THR A N 1
ATOM 1377 C CA . THR A 1 175 ? -12.393 1.750 16.985 1.00 73.00 175 THR A CA 1
ATOM 1378 C C . THR A 1 175 ? -13.227 1.796 18.267 1.00 73.00 175 THR A C 1
ATOM 1380 O O . THR A 1 175 ? -14.454 1.763 18.197 1.00 73.00 175 THR A O 1
ATOM 1383 N N . LYS A 1 176 ? -12.584 1.945 19.434 1.00 66.25 176 LYS A N 1
ATOM 1384 C CA . LYS A 1 176 ? -13.272 2.102 20.726 1.00 66.25 176 LYS A CA 1
ATOM 1385 C C . LYS A 1 176 ? -14.079 3.398 20.798 1.00 66.25 176 LYS A C 1
ATOM 1387 O O . LYS A 1 176 ? -15.238 3.357 21.191 1.00 66.25 176 LYS A O 1
ATOM 1392 N N . SER A 1 177 ? -13.525 4.523 20.344 1.00 60.97 177 SER A N 1
ATOM 1393 C CA . SER A 1 177 ? -14.236 5.810 20.310 1.00 60.97 177 SER A CA 1
ATOM 1394 C C . SER A 1 177 ? -15.423 5.830 19.338 1.00 60.97 177 SER A C 1
ATOM 1396 O O . SER A 1 177 ? -16.350 6.610 19.522 1.00 60.97 177 SER A O 1
ATOM 1398 N N . GLY A 1 178 ? -15.424 4.979 18.305 1.00 55.38 178 GLY A N 1
ATOM 1399 C CA . GLY A 1 178 ? -16.578 4.795 17.418 1.00 55.38 178 GLY A CA 1
ATOM 1400 C C . GLY A 1 178 ? -17.728 4.000 18.047 1.00 55.38 178 GLY A C 1
ATOM 1401 O O . GLY A 1 178 ? -18.869 4.170 17.627 1.00 55.38 178 GLY A O 1
ATOM 1402 N N . LEU A 1 179 ? -17.441 3.163 19.052 1.00 45.53 179 LEU A N 1
ATOM 1403 C CA . LEU A 1 179 ? -18.440 2.373 19.781 1.00 45.53 179 LEU A CA 1
ATOM 1404 C C . LEU A 1 179 ? -19.158 3.175 20.880 1.00 45.53 179 LEU A C 1
ATOM 1406 O O . LEU A 1 179 ? -20.221 2.762 21.330 1.00 45.53 179 LEU A O 1
ATOM 1410 N N . ASP A 1 180 ? -18.583 4.308 21.291 1.00 39.72 180 ASP A N 1
ATOM 1411 C CA . ASP A 1 180 ? -19.072 5.153 22.389 1.00 39.72 180 ASP A CA 1
ATOM 1412 C C . ASP A 1 180 ? -19.900 6.355 21.903 1.00 39.72 180 ASP A C 1
ATOM 1414 O O . ASP A 1 180 ? -20.123 7.316 22.633 1.00 39.72 180 ASP A O 1
ATOM 1418 N N . LYS A 1 181 ? -20.376 6.327 20.648 1.00 37.94 181 LYS A N 1
ATOM 1419 C CA . LYS A 1 181 ? -21.488 7.194 20.247 1.00 37.94 181 LYS A CA 1
ATOM 1420 C C . LYS A 1 181 ? -22.786 6.511 20.681 1.00 37.94 181 LYS A C 1
ATOM 1422 O O . LYS A 1 181 ? -23.185 5.547 20.019 1.00 37.94 181 LYS A O 1
ATOM 1427 N N . PRO A 1 182 ? -23.447 6.954 21.770 1.00 37.12 182 PRO A N 1
ATOM 1428 C CA . PRO A 1 182 ? -24.780 6.471 22.084 1.00 37.12 182 PRO A CA 1
ATOM 1429 C C . PRO A 1 182 ? -25.680 6.720 20.875 1.00 37.12 182 PRO A C 1
ATOM 1431 O O . PRO A 1 182 ? -25.594 7.759 20.220 1.00 37.12 182 PRO A O 1
ATOM 1434 N N . LYS A 1 183 ? -26.526 5.735 20.568 1.00 36.06 183 LYS A N 1
ATOM 1435 C CA . LYS A 1 183 ? -27.687 5.923 19.702 1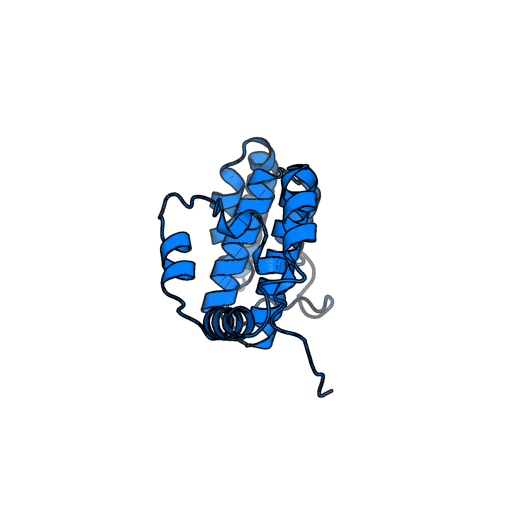.00 36.06 183 LYS A CA 1
ATOM 1436 C C . LYS A 1 183 ? -28.510 7.058 20.317 1.00 36.06 183 LYS A C 1
ATOM 1438 O O . LYS A 1 183 ? -29.201 6.833 21.307 1.00 36.06 183 LYS A O 1
ATOM 1443 N N . GLU A 1 184 ? -28.366 8.274 19.802 1.00 37.16 184 GLU A N 1
ATOM 1444 C CA . GLU A 1 184 ? -29.302 9.348 20.105 1.00 37.16 184 GLU A CA 1
ATOM 1445 C C . GLU A 1 184 ? -30.641 8.987 19.458 1.00 37.16 184 GLU A C 1
ATOM 1447 O O . GLU A 1 184 ? -30.738 8.917 18.233 1.00 37.16 184 GLU A O 1
ATOM 1452 N N . THR A 1 185 ? -31.606 8.733 20.351 1.00 36.38 185 THR A N 1
ATOM 1453 C CA . THR A 1 185 ? -33.079 8.769 20.222 1.00 36.38 185 THR A CA 1
ATOM 1454 C C . THR A 1 185 ? -33.754 7.885 19.183 1.00 36.38 185 THR A C 1
ATOM 1456 O O . THR A 1 185 ? -33.653 8.178 17.974 1.00 36.38 185 THR A O 1
#

pLDDT: mean 71.59, std 13.59, range [36.06, 87.81]

Foldseek 3Di:
DDDDDDLEDLLLVLQCCVVDPLDDVVCVLVVCLVVLPDDSSVVHVVVNVPDDDPPNVVVSVVCVPDPVSSLVSVLVVLVSQLVSCLVVLPPVSNLSSVLSNLLSCLVVVDQVVVLVLLCLLLDDLPDDCPPPVRDQDRSNDGSLVSLVVSLVSSCVHPSCVVVSVVSVVSSVVSVVVVVPPPPDD

Organism: NCBI:txid64522